Protein AF-A0A812PWU7-F1 (afdb_monomer_lite)

Sequence (356 aa):
MALAFAAPFQPQIAESTPPARRTPPAPRASSDGRGLPLAASSMVVAAAAVARRKRTSRRQALKEKDQPMLSGIKGPVNLVKDGEVEGLPWWWEAFWALPFTERGKKGEPLCLGDTMHVFRTNIEQIFGGEPSYDGAPLATGDLASAGLTDGTMYLGLQKYQENFGDVYKLCFGPKSFMVVSDPQILKHMLRENVFNYDKGVLGEVLEDVMGKGLIPADFETWRVRRRAIVPGFHKKWLDFQVSEFGRASQLLVKSLHEAAAAGKTIDMEERFGSVALDIIGKSVFNYEFGSVEGESPVVKAAIQSLREVEHRAQTPFQYWKLPLMDVLIERQREFTDNMQLLNGALNKCIEQACCC

pLDDT: mean 70.62, std 21.56, range [23.23, 95.06]

Secondary structure (DSSP, 8-state):
------PPP-PPPP----PPPP-PPPPP------------SHHHHHHHHHHHHHHHHHHHHHHHHTS-TTTT---------SS---SS-TTHHHHHTSGGGPPPPTTSPPPHHHHHHHHHHHHHHHHS-PPPTT-PPEEE--TTTTTSSSS-HHHHHHHHHHHH-SEEEEEETTEEEEEE--HHHHHIIIIISGGG---HHHHHHHHHHHSS-TTT--HHHHHHHHHHHGGGG-HHHHHHHHHHHHHHHHHHHHHHHHHHHTT----HHHHHHHHHHHHHHHHHH-----TTTS--HHHHHHHHHHHHHHHHHH-SS-GGGSTTHHHH-HHHHHHHHHHHHHHHHHHHHHHHHH--

Foldseek 3Di:
DDDDDDDDDDDDDDDDDDDDDDDDDDDDDDDDDDDDDDDDDPVVVVVVVVVVVVVVVVVVVVVVVPPPLDPDQDDDFLPDDDDFQPFDDPCLVVVCPDPQLDFDDPPDPGHPNNLVVLLVVLCCVAGRSDADPVNATEGEDDCVSQCCQVVPNVSSLVVCCVVRNQWHWYGDRSDIDIHGRDPVVVCCCVPVPVVVDDPPLLLVLCCVQQPCDLVNHDPVSNVVVCVVCVVLPDPVLVVVLVVVLVVLVVLLVVVVVVCVVVVHDDDVVQLVLLSVCQSCCCSPLVDGQVCNVDPGLLSVLVVLLVVVSVNCSVDPDNVLPDPPCCVVPPSNVSNVVSSVVNVVVVVVSVVVVVVD

Structure (mmCIF, N/CA/C/O backbone):
data_AF-A0A812PWU7-F1
#
_entry.id   AF-A0A812PWU7-F1
#
loop_
_atom_site.group_PDB
_atom_site.id
_atom_site.type_symbol
_atom_site.label_atom_id
_atom_site.label_alt_id
_atom_site.label_comp_id
_atom_site.label_asym_id
_atom_site.label_entity_id
_atom_site.label_seq_id
_atom_site.pdbx_PDB_ins_code
_atom_site.Cartn_x
_atom_site.Cartn_y
_atom_site.Cartn_z
_atom_site.occupancy
_atom_site.B_iso_or_equiv
_atom_site.auth_seq_id
_atom_site.auth_comp_id
_atom_site.auth_asym_id
_atom_site.auth_atom_id
_atom_site.pdbx_PDB_model_num
ATOM 1 N N . MET A 1 1 ? -22.127 -2.328 -4.861 1.00 28.47 1 MET A N 1
ATOM 2 C CA . MET A 1 1 ? -22.945 -3.136 -5.797 1.00 28.47 1 MET A CA 1
ATOM 3 C C . MET A 1 1 ? -22.564 -4.589 -5.564 1.00 28.47 1 MET A C 1
ATOM 5 O O . MET A 1 1 ? -21.407 -4.923 -5.752 1.00 28.47 1 MET A O 1
ATOM 9 N N . ALA A 1 2 ? -23.478 -5.374 -4.996 1.00 23.23 2 ALA A N 1
ATOM 10 C CA . ALA A 1 2 ? -23.218 -6.710 -4.460 1.00 23.23 2 ALA A CA 1
ATOM 11 C C . ALA A 1 2 ? -23.275 -7.828 -5.520 1.00 23.23 2 ALA A C 1
ATOM 13 O O . ALA A 1 2 ? -23.907 -7.640 -6.560 1.00 23.23 2 ALA A O 1
ATOM 14 N N . LEU A 1 3 ? -22.758 -8.998 -5.100 1.00 23.67 3 LEU A N 1
ATOM 15 C CA . LEU A 1 3 ? -22.872 -10.377 -5.626 1.00 23.67 3 LEU A CA 1
ATOM 16 C C . LEU A 1 3 ? -21.674 -10.847 -6.469 1.00 23.67 3 LEU A C 1
ATOM 18 O O . LEU A 1 3 ? -21.250 -10.133 -7.363 1.00 23.67 3 LEU A O 1
ATOM 22 N N . ALA A 1 4 ? -21.137 -12.063 -6.345 1.00 24.23 4 ALA A N 1
ATOM 23 C CA . ALA A 1 4 ? -21.258 -13.188 -5.406 1.00 24.23 4 ALA A CA 1
ATOM 24 C C . ALA A 1 4 ? -20.332 -14.293 -5.960 1.00 24.23 4 ALA A C 1
ATOM 26 O O . ALA A 1 4 ? -20.373 -14.501 -7.162 1.00 24.23 4 ALA A O 1
ATOM 27 N N . PHE A 1 5 ? -19.570 -15.015 -5.132 1.00 24.12 5 PHE A N 1
ATOM 28 C CA . PHE A 1 5 ? -19.318 -16.464 -5.271 1.00 24.12 5 PHE A CA 1
ATOM 29 C C . PHE A 1 5 ? -18.566 -16.955 -4.025 1.00 24.12 5 PHE A C 1
ATOM 31 O O . PHE A 1 5 ? -17.363 -16.770 -3.886 1.00 24.12 5 PHE A O 1
ATOM 38 N N . ALA A 1 6 ? -19.295 -17.590 -3.110 1.00 25.92 6 ALA A N 1
ATOM 39 C CA . ALA A 1 6 ? -18.736 -18.451 -2.077 1.00 25.92 6 ALA A CA 1
ATOM 40 C C . ALA A 1 6 ? -19.589 -19.724 -2.055 1.00 25.92 6 ALA A C 1
ATOM 42 O O . ALA A 1 6 ? -20.780 -19.673 -1.747 1.00 25.92 6 ALA A O 1
ATOM 43 N N . ALA A 1 7 ? -18.995 -20.849 -2.449 1.00 25.41 7 ALA A N 1
ATOM 44 C CA . ALA A 1 7 ? -19.555 -22.173 -2.208 1.00 25.41 7 ALA A CA 1
ATOM 45 C C . ALA A 1 7 ? -19.091 -22.655 -0.817 1.00 25.41 7 ALA A C 1
ATOM 47 O O . ALA A 1 7 ? -17.951 -22.376 -0.439 1.00 25.41 7 ALA A O 1
ATOM 48 N N . PRO A 1 8 ? -19.939 -23.343 -0.033 1.00 29.20 8 PRO A N 1
ATOM 49 C CA . PRO A 1 8 ? -19.652 -23.640 1.365 1.00 29.20 8 PRO A CA 1
ATOM 50 C C . PRO A 1 8 ? -18.822 -24.921 1.530 1.00 29.20 8 PRO A C 1
ATOM 52 O O . PRO A 1 8 ? -19.129 -25.959 0.946 1.00 29.20 8 PRO A O 1
ATOM 55 N N . PHE A 1 9 ? -17.810 -24.859 2.393 1.00 26.16 9 PHE A N 1
ATOM 56 C CA . PHE A 1 9 ? -17.111 -26.020 2.944 1.00 26.16 9 PHE A CA 1
ATOM 57 C C . PHE A 1 9 ? -17.848 -26.457 4.221 1.00 26.16 9 PHE A C 1
ATOM 59 O O . PHE A 1 9 ? -17.967 -25.664 5.155 1.00 26.16 9 PHE A O 1
ATOM 66 N N . GLN A 1 10 ? -18.380 -27.683 4.266 1.00 28.64 10 GLN A N 1
ATOM 67 C CA . GLN A 1 10 ? -18.968 -28.269 5.479 1.00 28.64 10 GLN A CA 1
ATOM 68 C C . GLN A 1 10 ? -18.090 -29.412 6.012 1.00 28.64 10 GLN A C 1
ATOM 70 O O . GLN A 1 10 ? -17.691 -30.272 5.225 1.00 28.64 10 GLN A O 1
ATOM 75 N N . PRO A 1 11 ? -17.816 -29.473 7.329 1.00 29.34 11 PRO A N 1
ATOM 76 C CA . PRO A 1 11 ? -17.142 -30.609 7.944 1.00 29.34 11 PRO A CA 1
ATOM 77 C C . PRO A 1 11 ? -18.146 -31.735 8.241 1.00 29.34 11 PRO A C 1
ATOM 79 O O . PRO A 1 11 ? -19.198 -31.504 8.834 1.00 29.34 11 PRO A O 1
ATOM 82 N N . GLN A 1 12 ? -17.819 -32.965 7.836 1.00 29.08 12 GLN A N 1
ATOM 83 C CA . GLN A 1 12 ? -18.597 -34.157 8.178 1.00 29.08 12 GLN A CA 1
ATOM 84 C C . GLN A 1 12 ? -18.271 -34.627 9.601 1.00 29.08 12 GLN A C 1
ATOM 86 O O . GLN A 1 12 ? -17.131 -34.982 9.894 1.00 29.08 12 GLN A O 1
ATOM 91 N N . ILE A 1 13 ? -19.291 -34.678 10.458 1.00 29.33 13 ILE A N 1
ATOM 92 C CA . ILE A 1 13 ? -19.307 -35.473 11.690 1.00 29.33 13 ILE A CA 1
ATOM 93 C C . ILE A 1 13 ? -20.185 -36.692 11.398 1.00 29.33 13 ILE A C 1
ATOM 95 O O . ILE A 1 13 ? -21.327 -36.549 10.962 1.00 29.33 13 ILE A O 1
ATOM 99 N N . ALA A 1 14 ? -19.625 -37.887 11.571 1.00 29.39 14 ALA A N 1
ATOM 100 C CA . ALA A 1 14 ? -20.303 -39.152 11.335 1.00 29.39 14 ALA A CA 1
ATOM 101 C C . ALA A 1 14 ? -21.012 -39.630 12.610 1.00 29.39 14 ALA A C 1
ATOM 103 O O . ALA A 1 14 ? -20.350 -39.863 13.616 1.00 29.39 14 ALA A O 1
ATOM 104 N N . GLU A 1 15 ? -22.323 -39.860 12.536 1.00 27.89 15 GLU A N 1
ATOM 105 C CA . GLU A 1 15 ? -23.050 -40.736 13.461 1.00 27.89 15 GLU A CA 1
ATOM 106 C C . GLU A 1 15 ? -24.042 -41.611 12.680 1.00 27.89 15 GLU A C 1
ATOM 108 O O . GLU A 1 15 ? -24.733 -41.164 11.765 1.00 27.89 15 GLU A O 1
ATOM 113 N N . SER A 1 16 ? -24.046 -42.901 13.011 1.00 34.28 16 SER A N 1
ATOM 114 C CA . SER A 1 16 ? -24.715 -43.995 12.303 1.00 34.28 16 SER A CA 1
ATOM 115 C C . SER A 1 16 ? -25.968 -44.483 13.035 1.00 34.28 16 SER A C 1
ATOM 117 O O . SER A 1 16 ? -25.885 -44.749 14.233 1.00 34.28 16 SER A O 1
ATOM 119 N N . THR A 1 17 ? -27.088 -44.725 12.337 1.00 28.80 17 THR A N 1
ATOM 120 C CA . THR A 1 17 ? -28.170 -45.671 12.742 1.00 28.80 17 THR A CA 1
ATOM 121 C C . THR A 1 17 ? -29.149 -45.941 11.562 1.00 28.80 17 THR A C 1
ATOM 123 O O . THR A 1 17 ? -29.096 -45.210 10.575 1.00 28.80 17 THR A O 1
ATOM 126 N N . PRO A 1 18 ? -29.965 -47.026 11.550 1.00 32.12 18 PRO A N 1
ATOM 127 C CA . PRO A 1 18 ? -30.132 -47.931 10.400 1.00 32.12 18 PRO A CA 1
ATOM 128 C C . PRO A 1 18 ? -31.485 -47.761 9.661 1.00 32.12 18 PRO A C 1
ATOM 130 O O . PRO A 1 18 ? -32.365 -47.047 10.142 1.00 32.12 18 PRO A O 1
ATOM 133 N N . PRO A 1 19 ? -31.707 -48.415 8.497 1.00 32.41 19 PRO A N 1
ATOM 134 C CA . PRO A 1 19 ? -32.836 -48.083 7.627 1.00 32.41 19 PRO A CA 1
ATOM 135 C C . PRO A 1 19 ? -34.134 -48.829 7.984 1.00 32.41 19 PRO A C 1
ATOM 137 O O . PRO A 1 19 ? -34.137 -50.039 8.211 1.00 32.41 19 PRO A O 1
ATOM 140 N N . ALA A 1 20 ? -35.264 -48.116 7.929 1.00 32.84 20 ALA A N 1
ATOM 141 C CA . ALA A 1 20 ? -36.614 -48.681 8.005 1.00 32.84 20 ALA A CA 1
ATOM 142 C C . ALA A 1 20 ? -37.223 -48.925 6.604 1.00 32.84 20 ALA A C 1
ATOM 144 O O . ALA A 1 20 ? -37.020 -48.156 5.664 1.00 32.84 20 ALA A O 1
ATOM 145 N N . ARG A 1 21 ? -37.970 -50.034 6.486 1.00 30.94 21 ARG A N 1
ATOM 146 C CA . ARG A 1 21 ? -38.602 -50.594 5.272 1.00 30.94 21 ARG A CA 1
ATOM 147 C C . ARG A 1 21 ? -39.601 -49.652 4.590 1.00 30.94 21 ARG A C 1
ATOM 149 O O . ARG A 1 21 ? -40.379 -48.978 5.255 1.00 30.94 21 ARG A O 1
ATOM 156 N N . ARG A 1 22 ? -39.670 -49.731 3.255 1.00 31.30 22 ARG A N 1
ATOM 157 C CA . ARG A 1 22 ? -40.743 -49.154 2.422 1.00 31.30 22 ARG A CA 1
ATOM 158 C C . ARG A 1 22 ? -41.829 -50.196 2.123 1.00 31.30 22 ARG A C 1
ATOM 160 O O . ARG A 1 22 ? -41.502 -51.323 1.760 1.00 31.30 22 ARG A O 1
ATOM 167 N N . THR A 1 23 ? -43.094 -49.790 2.180 1.00 34.88 23 THR A N 1
ATOM 168 C CA . THR A 1 23 ? -44.238 -50.455 1.524 1.00 34.88 23 THR A CA 1
ATOM 169 C C . THR A 1 23 ? -44.834 -49.522 0.454 1.00 34.88 23 THR A C 1
ATOM 171 O O . THR A 1 23 ? -44.715 -48.301 0.592 1.00 34.88 23 THR A O 1
ATOM 174 N N . PRO A 1 24 ? -45.421 -50.048 -0.642 1.00 34.34 24 PRO A N 1
ATOM 175 C CA . PRO A 1 24 ? -45.919 -49.235 -1.756 1.00 34.34 24 PRO A CA 1
ATOM 176 C C . PRO A 1 24 ? -47.400 -48.828 -1.577 1.00 34.34 24 PRO A C 1
ATOM 178 O O . PRO A 1 24 ? -48.123 -49.502 -0.841 1.00 34.34 24 PRO A O 1
ATOM 181 N N . PRO A 1 25 ? -47.886 -47.763 -2.253 1.00 35.91 25 PRO A N 1
ATOM 182 C CA . PRO A 1 25 ? -49.271 -47.311 -2.129 1.00 35.91 25 PRO A CA 1
ATOM 183 C C . PRO A 1 25 ? -50.212 -47.940 -3.175 1.00 35.91 25 PRO A C 1
ATOM 185 O O . PRO A 1 25 ? -49.799 -48.283 -4.282 1.00 35.91 25 PRO A O 1
ATOM 188 N N . ALA A 1 26 ? -51.499 -48.027 -2.819 1.00 32.34 26 ALA A N 1
ATOM 189 C CA . ALA A 1 26 ? -52.621 -48.448 -3.669 1.00 32.34 26 ALA A CA 1
ATOM 190 C C . ALA A 1 26 ? -53.408 -47.231 -4.241 1.00 32.34 26 ALA A C 1
ATOM 192 O O . ALA A 1 26 ? -53.216 -46.112 -3.759 1.00 32.34 26 ALA A O 1
ATOM 193 N N . PRO A 1 27 ? -54.256 -47.406 -5.284 1.00 36.50 27 PRO A N 1
ATOM 194 C CA . PRO A 1 27 ? -54.619 -46.336 -6.221 1.00 36.50 27 PRO A CA 1
ATOM 195 C C . PRO A 1 27 ? -55.940 -45.588 -5.930 1.00 36.50 27 PRO A C 1
ATOM 197 O O . PRO A 1 27 ? -56.754 -45.986 -5.104 1.00 36.50 27 PRO A O 1
ATOM 200 N N . ARG A 1 28 ? -56.105 -44.470 -6.660 1.00 33.97 28 ARG A N 1
ATOM 201 C CA . ARG A 1 28 ? -57.154 -43.428 -6.592 1.00 33.97 28 ARG A CA 1
ATOM 202 C C . ARG A 1 28 ? -58.558 -43.867 -7.044 1.00 33.97 28 ARG A C 1
ATOM 204 O O . ARG A 1 28 ? -58.688 -44.693 -7.940 1.00 33.97 28 ARG A O 1
ATOM 211 N N . ALA A 1 29 ? -59.569 -43.129 -6.566 1.00 29.86 29 ALA A N 1
ATOM 212 C CA . ALA A 1 29 ? -60.884 -42.953 -7.195 1.00 29.86 29 ALA A CA 1
ATOM 213 C C . ALA A 1 29 ? -61.298 -41.460 -7.218 1.00 29.86 29 ALA A C 1
ATOM 215 O O . ALA A 1 29 ? -60.769 -40.647 -6.461 1.00 29.86 29 ALA A O 1
ATOM 216 N N . SER A 1 30 ? -62.193 -41.119 -8.148 1.00 28.34 30 SER A N 1
ATOM 217 C CA . SER A 1 30 ? -62.484 -39.799 -8.735 1.00 28.34 30 SER A CA 1
ATOM 218 C C . SER A 1 30 ? -63.871 -39.216 -8.399 1.00 28.34 30 SER A C 1
ATOM 220 O O . SER A 1 30 ? -64.739 -39.945 -7.929 1.00 28.34 30 SER A O 1
ATOM 222 N N . SER A 1 31 ? -64.094 -37.973 -8.880 1.00 33.03 31 SER A N 1
ATOM 223 C CA . SER A 1 31 ? -65.377 -37.296 -9.224 1.00 33.03 31 SER A CA 1
ATOM 224 C C . SER A 1 31 ? -66.090 -36.570 -8.061 1.00 33.03 31 SER A C 1
ATOM 226 O O . SER A 1 31 ? -66.058 -37.061 -6.944 1.00 33.03 31 SER A O 1
ATOM 228 N N . ASP A 1 32 ? -66.751 -35.412 -8.184 1.00 32.25 32 ASP A N 1
ATOM 229 C CA . ASP A 1 32 ? -66.976 -34.414 -9.245 1.00 32.25 32 ASP A CA 1
ATOM 230 C C . ASP A 1 32 ? -67.654 -33.172 -8.592 1.00 32.25 32 ASP A C 1
ATOM 232 O O . ASP A 1 32 ? -68.229 -33.309 -7.513 1.00 32.25 32 ASP A O 1
ATOM 236 N N . GLY A 1 33 ? -67.706 -32.009 -9.270 1.00 29.25 33 GLY A N 1
ATOM 237 C CA . GLY A 1 33 ? -68.875 -31.102 -9.142 1.00 29.25 33 GLY A CA 1
ATOM 238 C C . GLY A 1 33 ? -68.752 -29.647 -8.623 1.00 29.25 33 GLY A C 1
ATOM 239 O O . GLY A 1 33 ? -69.203 -29.352 -7.527 1.00 29.25 33 GLY A O 1
ATOM 240 N N . ARG A 1 34 ? -68.342 -28.736 -9.529 1.00 30.36 34 ARG A N 1
ATOM 241 C CA . ARG A 1 34 ? -68.957 -27.426 -9.931 1.00 30.36 34 ARG A CA 1
ATOM 242 C C . ARG A 1 34 ? -69.059 -26.179 -9.003 1.00 30.36 34 ARG A C 1
ATOM 244 O O . ARG A 1 34 ? -69.758 -26.178 -8.000 1.00 30.36 34 ARG A O 1
ATOM 251 N N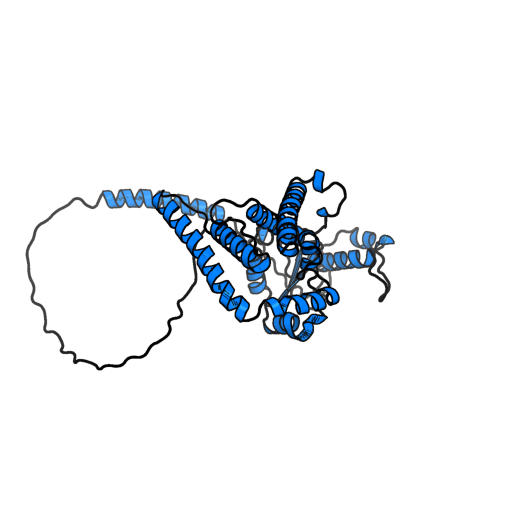 . GLY A 1 35 ? -68.569 -25.042 -9.548 1.00 28.50 35 GLY A N 1
ATOM 252 C CA . GLY A 1 35 ? -69.016 -23.646 -9.301 1.00 28.50 35 GLY A CA 1
ATOM 253 C C . GLY A 1 35 ? -68.065 -22.557 -9.879 1.00 28.50 35 GLY A C 1
ATOM 254 O O . GLY A 1 35 ? -66.924 -22.477 -9.451 1.00 28.50 35 GLY A O 1
ATOM 255 N N . LEU A 1 36 ? -68.511 -21.740 -10.851 1.00 31.27 36 LEU A N 1
ATOM 256 C CA . LEU A 1 36 ? -67.816 -20.707 -11.695 1.00 31.27 36 LEU A CA 1
ATOM 257 C C . LEU A 1 36 ? -68.405 -19.278 -11.409 1.00 31.27 36 LEU A C 1
ATOM 259 O O . LEU A 1 36 ? -69.405 -19.276 -10.690 1.00 31.27 36 LEU A O 1
ATOM 263 N N . PRO A 1 37 ? -68.005 -18.093 -11.992 1.00 43.62 37 PRO A N 1
ATOM 264 C CA . PRO A 1 37 ? -66.874 -17.687 -12.877 1.00 43.62 37 PRO A CA 1
ATOM 265 C C . PRO A 1 37 ? -66.260 -16.233 -12.706 1.00 43.62 37 PRO A C 1
ATOM 267 O O . PRO A 1 37 ? -66.743 -15.404 -11.947 1.00 43.62 37 PRO A O 1
ATOM 270 N N . LEU A 1 38 ? -65.227 -15.929 -13.532 1.00 33.09 38 LEU A N 1
ATOM 271 C CA . LEU A 1 38 ? -64.880 -14.664 -14.259 1.00 33.09 38 LEU A CA 1
ATOM 272 C C . LEU A 1 38 ? -64.629 -13.313 -13.524 1.00 33.09 38 LEU A C 1
ATOM 274 O O . LEU A 1 38 ? -65.561 -12.540 -13.356 1.00 33.09 38 LEU A O 1
ATOM 278 N N . ALA A 1 39 ? -63.349 -12.943 -13.294 1.00 31.16 39 ALA A N 1
ATOM 279 C CA . ALA A 1 39 ? -62.795 -11.565 -13.432 1.00 31.16 39 ALA A CA 1
ATOM 280 C C . ALA A 1 39 ? -61.280 -11.471 -13.082 1.00 31.16 39 ALA A C 1
ATOM 282 O O . ALA A 1 39 ? -60.888 -10.728 -12.189 1.00 31.16 39 ALA A O 1
ATOM 283 N N . ALA A 1 40 ? -60.392 -12.213 -13.760 1.00 32.22 40 ALA A N 1
ATOM 284 C CA . ALA A 1 40 ? -58.944 -12.175 -13.453 1.00 32.22 40 ALA A CA 1
ATOM 285 C C . ALA A 1 40 ? -58.020 -11.949 -14.666 1.00 32.22 40 ALA A C 1
ATOM 287 O O . ALA A 1 40 ? -56.800 -12.031 -14.541 1.00 32.22 40 ALA A O 1
ATOM 288 N N . SER A 1 41 ? -58.566 -11.616 -15.839 1.00 33.53 41 SER A N 1
ATOM 289 C CA . SER A 1 41 ? -57.760 -11.491 -17.065 1.00 33.53 41 SER A CA 1
ATOM 290 C C . SER A 1 41 ? -57.335 -10.058 -17.414 1.00 33.53 41 SER A C 1
ATOM 292 O O . SER A 1 41 ? -56.458 -9.893 -18.253 1.00 33.53 41 SER A O 1
ATOM 294 N N . SER A 1 42 ? -57.866 -9.016 -16.757 1.00 35.94 42 SER A N 1
ATOM 295 C CA . SER A 1 42 ? -57.577 -7.619 -17.148 1.00 35.94 42 SER A CA 1
ATOM 296 C C . SER A 1 42 ? -56.470 -6.926 -16.332 1.00 35.94 42 SER A C 1
ATOM 298 O O . SER A 1 42 ? -55.801 -6.035 -16.854 1.00 35.94 42 SER A O 1
ATOM 300 N N . MET A 1 43 ? -56.192 -7.350 -15.090 1.00 33.62 43 MET A N 1
ATOM 301 C CA . MET A 1 43 ? -55.099 -6.765 -14.282 1.00 33.62 43 MET A CA 1
ATOM 302 C C . MET A 1 43 ? -53.720 -7.345 -14.628 1.00 33.62 43 MET A C 1
ATOM 304 O O . MET A 1 43 ? -52.714 -6.638 -14.555 1.00 33.62 43 MET A O 1
ATOM 308 N N . VAL A 1 44 ? -53.663 -8.600 -15.089 1.00 37.56 44 VAL A N 1
ATOM 309 C CA . VAL A 1 44 ? -52.404 -9.250 -15.492 1.00 37.56 44 VAL A CA 1
ATOM 310 C C . VAL A 1 44 ? -51.847 -8.627 -16.779 1.00 37.56 44 VAL A C 1
ATOM 312 O O . VAL A 1 44 ? -50.636 -8.453 -16.904 1.00 37.56 44 VAL A O 1
ATOM 315 N N . VAL A 1 45 ? -52.713 -8.196 -17.703 1.00 38.53 45 VAL A N 1
ATOM 316 C CA . VAL A 1 45 ? -52.290 -7.569 -18.968 1.00 38.53 45 VAL A CA 1
ATOM 317 C C . VAL A 1 45 ? -51.756 -6.147 -18.741 1.00 38.53 45 VAL A C 1
ATOM 319 O O . VAL A 1 45 ? -50.722 -5.787 -19.307 1.00 38.53 45 VAL A O 1
ATOM 322 N N . ALA A 1 46 ? -52.378 -5.361 -17.854 1.00 38.19 46 ALA A N 1
ATOM 323 C CA . ALA A 1 46 ? -51.925 -4.005 -17.527 1.00 38.19 46 ALA A CA 1
ATOM 324 C C . ALA A 1 46 ? -50.594 -3.998 -16.746 1.00 38.19 46 ALA A C 1
ATOM 326 O O . ALA A 1 46 ? -49.683 -3.230 -17.074 1.00 38.19 46 ALA A O 1
ATOM 327 N N . ALA A 1 47 ? -50.426 -4.907 -15.777 1.00 36.62 47 ALA A N 1
ATOM 328 C CA . ALA A 1 47 ? -49.165 -5.072 -15.052 1.00 36.62 47 ALA A CA 1
ATOM 329 C C . ALA A 1 47 ? -48.039 -5.589 -15.968 1.00 36.62 47 ALA A C 1
ATOM 331 O O . ALA A 1 47 ? -46.910 -5.096 -15.905 1.00 36.62 47 ALA A O 1
ATOM 332 N N . ALA A 1 48 ? -48.348 -6.513 -16.888 1.00 39.09 48 ALA A N 1
ATOM 333 C CA . ALA A 1 48 ? -47.387 -7.004 -17.874 1.00 39.09 48 ALA A CA 1
ATOM 334 C C . ALA A 1 48 ? -46.965 -5.922 -18.884 1.00 39.09 48 ALA A C 1
ATOM 336 O O . ALA A 1 48 ? -45.801 -5.896 -19.287 1.00 39.09 48 ALA A O 1
ATOM 337 N N . ALA A 1 49 ? -47.862 -5.004 -19.263 1.00 41.03 49 ALA A N 1
ATOM 338 C CA . ALA A 1 49 ? -47.566 -3.904 -20.183 1.00 41.03 49 ALA A CA 1
ATOM 339 C C . ALA A 1 49 ? -46.672 -2.822 -19.548 1.00 41.03 49 ALA A C 1
ATOM 341 O O . ALA A 1 49 ? -45.692 -2.396 -20.166 1.00 41.03 49 ALA A O 1
ATOM 342 N N . VAL A 1 50 ? -46.933 -2.430 -18.294 1.00 41.59 50 VAL A N 1
ATOM 343 C CA . VAL A 1 50 ? -46.087 -1.470 -17.552 1.00 41.59 50 VAL A CA 1
ATOM 344 C C . VAL A 1 50 ? -44.727 -2.085 -17.204 1.00 41.59 50 VAL A C 1
ATOM 346 O O . VAL A 1 50 ? -43.692 -1.430 -17.364 1.00 41.59 50 VAL A O 1
ATOM 349 N N . ALA A 1 51 ? -44.697 -3.368 -16.824 1.00 45.41 51 ALA A N 1
ATOM 350 C CA . ALA A 1 51 ? -43.454 -4.103 -16.617 1.00 45.41 51 ALA A CA 1
ATOM 351 C C . ALA A 1 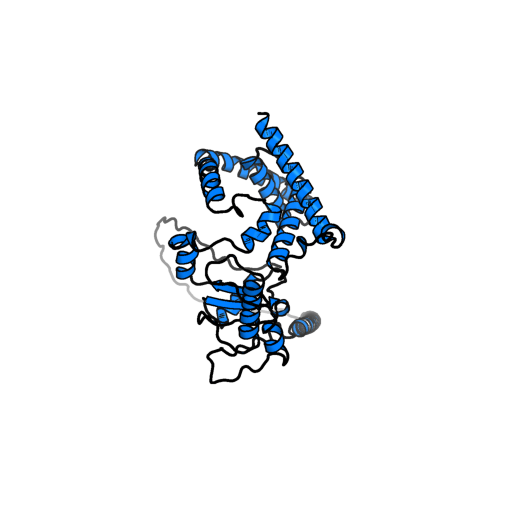51 ? -42.653 -4.238 -17.919 1.00 45.41 51 ALA A C 1
ATOM 353 O O . ALA A 1 51 ? -41.443 -4.025 -17.893 1.00 45.41 51 ALA A O 1
ATOM 354 N N . ARG A 1 52 ? -43.299 -4.509 -19.068 1.00 43.31 52 ARG A N 1
ATOM 355 C CA . ARG A 1 52 ? -42.635 -4.533 -20.386 1.00 43.31 52 ARG A CA 1
ATOM 356 C C . ARG A 1 52 ? -42.050 -3.176 -20.753 1.00 43.31 52 ARG A C 1
ATOM 358 O O . ARG A 1 52 ? -40.896 -3.153 -21.160 1.00 43.31 52 ARG A O 1
ATOM 365 N N . ARG A 1 53 ? -42.783 -2.074 -20.548 1.00 38.66 53 ARG A N 1
ATOM 366 C CA . ARG A 1 53 ? -42.338 -0.711 -20.897 1.00 38.66 53 ARG A CA 1
ATOM 367 C C . ARG A 1 53 ? -41.153 -0.243 -20.040 1.00 38.66 53 ARG A C 1
ATOM 369 O O . ARG A 1 53 ? -40.202 0.325 -20.573 1.00 38.66 53 ARG A O 1
ATOM 376 N N . LYS A 1 54 ? -41.141 -0.571 -18.738 1.00 39.62 54 LYS A N 1
ATOM 377 C CA . LYS A 1 54 ? -39.966 -0.357 -17.868 1.00 39.62 54 LYS A CA 1
ATOM 378 C C . LYS A 1 54 ? -38.804 -1.300 -18.210 1.00 39.62 54 LYS A C 1
ATOM 380 O O . LYS A 1 54 ? -37.653 -0.879 -18.134 1.00 39.62 54 LYS A O 1
ATOM 385 N N . ARG A 1 55 ? -39.064 -2.546 -18.637 1.00 41.00 55 ARG A N 1
ATOM 386 C CA . ARG A 1 55 ? -38.014 -3.484 -19.089 1.00 41.00 55 ARG A CA 1
ATOM 387 C C . ARG A 1 55 ? -37.385 -3.071 -20.413 1.00 41.00 55 ARG A C 1
ATOM 389 O O . ARG A 1 55 ? -36.187 -3.263 -20.556 1.00 41.00 55 ARG A O 1
ATOM 396 N N . THR A 1 56 ? -38.145 -2.532 -21.366 1.00 41.12 56 THR A N 1
ATOM 397 C CA . THR A 1 56 ? -37.609 -2.047 -22.647 1.00 41.12 56 THR A CA 1
ATOM 398 C C . THR A 1 56 ? -36.829 -0.759 -22.468 1.00 41.12 56 THR A C 1
ATOM 400 O O . THR A 1 56 ? -35.736 -0.670 -23.003 1.00 41.12 56 THR A O 1
ATOM 403 N N . SER A 1 57 ? -37.309 0.169 -21.637 1.00 37.31 57 SER A N 1
ATOM 404 C CA . SER A 1 57 ? -36.577 1.400 -21.317 1.00 37.31 57 SER A CA 1
ATOM 405 C C . SER A 1 57 ? -35.292 1.123 -20.517 1.00 37.31 57 SER A C 1
ATOM 407 O O . SER A 1 57 ? -34.242 1.662 -20.844 1.00 37.31 57 SER A O 1
ATOM 409 N N . ARG A 1 58 ? -35.313 0.172 -19.564 1.00 39.38 58 ARG A N 1
ATOM 410 C CA . ARG A 1 58 ? -34.099 -0.317 -18.879 1.00 39.38 58 ARG A CA 1
ATOM 411 C C . ARG A 1 58 ? -33.189 -1.147 -19.793 1.00 39.38 58 ARG A C 1
ATOM 413 O O . ARG A 1 58 ? -31.982 -1.078 -19.632 1.00 39.38 58 ARG A O 1
ATOM 420 N N . ARG A 1 59 ? -33.728 -1.907 -20.757 1.00 44.72 59 ARG A N 1
ATOM 421 C CA . ARG A 1 59 ? -32.937 -2.606 -21.792 1.00 44.72 59 ARG A CA 1
ATOM 422 C C . ARG A 1 59 ? -32.334 -1.644 -22.812 1.00 44.72 59 ARG A C 1
ATOM 424 O O . ARG A 1 59 ? -31.274 -1.956 -23.321 1.00 44.72 59 ARG A O 1
ATOM 431 N N . GLN A 1 60 ? -32.976 -0.516 -23.111 1.00 41.44 60 GLN A N 1
ATOM 432 C CA . GLN A 1 60 ? -32.407 0.540 -23.951 1.00 41.44 60 GLN A CA 1
ATOM 433 C C . GLN A 1 60 ? -31.334 1.326 -23.196 1.00 41.44 60 GLN A C 1
ATOM 435 O O . GLN A 1 60 ? -30.261 1.505 -23.744 1.00 41.44 60 GLN A O 1
ATOM 440 N N . ALA A 1 61 ? -31.549 1.653 -21.919 1.00 40.78 61 ALA A N 1
ATOM 441 C CA . ALA A 1 61 ? -30.516 2.266 -21.079 1.00 40.78 61 ALA A CA 1
ATOM 442 C C . ALA A 1 61 ? -29.335 1.317 -20.775 1.00 40.78 61 ALA A C 1
ATOM 444 O O . ALA A 1 61 ? -28.205 1.766 -20.627 1.00 40.78 61 ALA A O 1
ATOM 445 N N . LEU A 1 62 ? -29.570 -0.002 -20.706 1.00 41.38 62 LEU A N 1
ATOM 446 C CA . LEU A 1 62 ? -28.499 -1.010 -20.692 1.00 41.38 62 LEU A CA 1
ATOM 447 C C . LEU A 1 62 ? -27.806 -1.101 -22.059 1.00 41.38 62 LEU A C 1
ATOM 449 O O . LEU A 1 62 ? -26.588 -1.126 -22.084 1.00 41.38 62 LEU A O 1
ATOM 453 N N . LYS A 1 63 ? -28.552 -1.031 -23.171 1.00 38.22 63 LYS A N 1
ATOM 454 C CA . LYS A 1 63 ? -27.986 -1.016 -24.531 1.00 38.22 63 LYS A CA 1
ATOM 455 C C . LYS A 1 63 ? -27.199 0.254 -24.880 1.00 38.22 63 LYS A C 1
ATOM 457 O O . LYS A 1 63 ? -26.320 0.181 -25.723 1.00 38.22 63 LYS A O 1
ATOM 462 N N . GLU A 1 64 ? -27.473 1.393 -24.246 1.00 35.25 64 GLU A N 1
ATOM 463 C CA . GLU A 1 64 ? -26.644 2.609 -24.364 1.00 35.25 64 GLU A CA 1
ATOM 464 C C . GLU A 1 64 ? -25.405 2.568 -23.455 1.00 35.25 64 GLU A C 1
ATOM 466 O O . GLU A 1 64 ? -24.397 3.187 -23.776 1.00 35.25 64 GLU A O 1
ATOM 471 N N . LYS A 1 65 ? -25.423 1.768 -22.376 1.00 39.06 65 LYS A N 1
ATOM 472 C CA . LYS A 1 65 ? -24.203 1.342 -21.662 1.00 39.06 65 LYS A CA 1
ATOM 473 C C . LYS A 1 65 ? -23.452 0.201 -22.367 1.00 39.06 65 LYS A C 1
ATOM 475 O O . LYS A 1 65 ? -22.310 -0.063 -22.009 1.00 39.06 65 LYS A O 1
ATOM 480 N N . ASP A 1 66 ? -24.067 -0.416 -23.376 1.00 38.12 66 ASP A N 1
ATOM 481 C CA . ASP A 1 66 ? -23.457 -1.366 -24.313 1.00 38.12 66 ASP A CA 1
ATOM 482 C C . ASP A 1 66 ? -22.861 -0.644 -25.544 1.00 38.12 66 ASP A C 1
ATOM 484 O O . ASP A 1 66 ? -22.796 -1.205 -26.641 1.00 38.12 66 ASP A O 1
ATOM 488 N N . GLN A 1 67 ? -22.399 0.602 -25.384 1.00 36.69 67 GLN A N 1
ATOM 489 C CA . GLN A 1 67 ? -21.346 1.125 -26.254 1.00 36.69 67 GLN A CA 1
ATOM 490 C C . GLN A 1 67 ? -20.057 0.399 -25.836 1.00 36.69 67 GLN A C 1
ATOM 492 O O . GLN A 1 67 ? -19.720 0.396 -24.652 1.00 36.69 67 GLN A O 1
ATOM 497 N N . PRO A 1 68 ? -19.416 -0.347 -26.745 1.00 40.41 68 PRO A N 1
ATOM 498 C CA . PRO A 1 68 ? -18.673 -1.545 -26.381 1.00 40.41 68 PRO A CA 1
ATOM 499 C C . PRO A 1 68 ? -17.528 -1.236 -25.419 1.00 40.41 68 PRO A C 1
ATOM 501 O O . PRO A 1 68 ? -16.529 -0.637 -25.805 1.00 40.41 68 PRO A O 1
ATOM 504 N N . MET A 1 69 ? -17.648 -1.739 -24.187 1.00 41.03 69 MET A N 1
ATOM 505 C CA . MET A 1 69 ? -16.658 -1.638 -23.106 1.00 41.03 69 MET A CA 1
ATOM 506 C C . MET A 1 69 ? -15.284 -2.267 -23.435 1.00 41.03 69 MET A C 1
ATOM 508 O O . MET A 1 69 ? -14.479 -2.413 -22.526 1.00 41.03 69 MET A O 1
ATOM 512 N N . LEU A 1 70 ? -15.040 -2.682 -24.693 1.00 44.47 70 LEU A N 1
ATOM 513 C CA . LEU A 1 70 ? -13.843 -3.357 -25.218 1.00 44.47 70 LEU A CA 1
ATOM 514 C C . LEU A 1 70 ? -13.696 -3.295 -26.772 1.00 44.47 70 LEU A C 1
ATOM 516 O O . LEU A 1 70 ? -13.076 -4.188 -27.350 1.00 44.47 70 LEU A O 1
ATOM 520 N N . SER A 1 71 ? -14.238 -2.317 -27.517 1.00 33.66 71 SER A N 1
ATOM 521 C CA . SER A 1 71 ? -14.063 -2.305 -28.996 1.00 33.66 71 SER A CA 1
ATOM 522 C C . SER A 1 71 ? -12.688 -1.797 -29.445 1.00 33.66 71 SER A C 1
ATOM 524 O O . SER A 1 71 ? -12.580 -0.758 -30.097 1.00 33.66 71 SER A O 1
ATOM 526 N N . GLY A 1 72 ? -11.625 -2.505 -29.082 1.00 38.91 72 GLY A N 1
ATOM 527 C CA . GLY A 1 72 ? -10.279 -2.054 -29.419 1.00 38.91 72 GLY A CA 1
ATOM 528 C C . GLY A 1 72 ? -9.121 -2.869 -28.868 1.00 38.91 72 GLY A C 1
ATOM 529 O O . GLY A 1 72 ? -7.996 -2.398 -28.999 1.00 38.91 72 GLY A O 1
ATOM 530 N N . ILE A 1 73 ? -9.335 -4.064 -28.298 1.00 41.84 73 ILE A N 1
ATOM 531 C CA . ILE A 1 73 ? -8.210 -4.977 -28.046 1.00 41.84 73 ILE A CA 1
ATOM 532 C C . ILE A 1 73 ? -7.697 -5.455 -29.413 1.00 41.84 73 ILE A C 1
ATOM 534 O O . ILE A 1 73 ? -8.113 -6.487 -29.937 1.00 41.84 73 ILE A O 1
ATOM 538 N N . LYS A 1 74 ? -6.834 -4.654 -30.039 1.00 40.97 74 LYS A N 1
ATOM 539 C CA . LYS A 1 74 ? -6.010 -5.078 -31.162 1.00 40.97 74 LYS A CA 1
ATOM 540 C C . LYS A 1 74 ? -4.828 -5.823 -30.568 1.00 40.97 74 LYS A C 1
ATOM 542 O O . LYS A 1 74 ? -3.900 -5.199 -30.074 1.00 40.97 74 LYS A O 1
ATOM 547 N N . GLY A 1 75 ? -4.852 -7.144 -30.644 1.00 38.78 75 GLY A N 1
ATOM 548 C CA . GLY A 1 75 ? -3.620 -7.913 -30.587 1.00 38.78 75 GLY A CA 1
ATOM 549 C C . GLY A 1 75 ? -3.180 -8.273 -32.002 1.00 38.78 75 GLY A C 1
ATOM 550 O O . GLY A 1 75 ? -3.684 -9.259 -32.536 1.00 38.78 75 GLY A O 1
ATOM 551 N N . PRO A 1 76 ? -2.243 -7.552 -32.636 1.00 41.06 76 PRO A N 1
ATOM 552 C CA . PRO A 1 76 ? -1.184 -8.228 -33.347 1.00 41.06 76 PRO A CA 1
ATOM 553 C C . PRO A 1 76 ? -0.188 -8.747 -32.307 1.00 41.06 76 PRO A C 1
ATOM 555 O O . PRO A 1 76 ? 0.398 -8.003 -31.525 1.00 41.06 76 PRO A O 1
ATOM 558 N N . VAL A 1 77 ? -0.033 -10.066 -32.306 1.00 46.56 77 VAL A N 1
ATOM 559 C CA . VAL A 1 77 ? 1.139 -10.749 -31.778 1.00 46.56 77 VAL A CA 1
ATOM 560 C C . VAL A 1 77 ? 2.341 -10.169 -32.526 1.00 46.56 77 VAL A C 1
ATOM 562 O O . VAL A 1 77 ? 2.452 -10.396 -33.729 1.00 46.56 77 VAL A O 1
ATOM 565 N N . ASN A 1 78 ? 3.247 -9.452 -31.856 1.00 40.81 78 ASN A N 1
ATOM 566 C CA . ASN A 1 78 ? 4.583 -9.220 -32.413 1.00 40.81 78 ASN A CA 1
ATOM 567 C C . ASN A 1 78 ? 5.364 -10.546 -32.357 1.00 40.81 78 ASN A C 1
ATOM 569 O O . ASN A 1 78 ? 6.279 -10.731 -31.563 1.00 40.81 78 ASN A O 1
ATOM 573 N N . LEU A 1 79 ? 4.959 -11.495 -33.197 1.00 41.72 79 LEU A N 1
ATOM 574 C CA . LEU A 1 79 ? 5.852 -12.435 -33.847 1.00 41.72 79 LEU A CA 1
ATOM 575 C C . LEU A 1 79 ? 6.056 -11.807 -35.219 1.00 41.72 79 LEU A C 1
ATOM 577 O O . LEU A 1 79 ? 5.212 -11.949 -36.103 1.00 41.72 79 LEU A O 1
ATOM 581 N N . VAL A 1 80 ? 7.113 -11.007 -35.337 1.00 37.94 80 VAL A N 1
ATOM 582 C CA . VAL A 1 80 ? 7.460 -10.290 -36.564 1.00 37.94 80 VAL A CA 1
ATOM 583 C C . VAL A 1 80 ? 7.417 -11.256 -37.754 1.00 37.94 80 VAL A C 1
ATOM 585 O O . VAL A 1 80 ? 8.137 -12.254 -37.781 1.00 37.94 80 VAL A O 1
ATOM 588 N N . LYS A 1 81 ? 6.571 -10.943 -38.742 1.00 35.03 81 LYS A N 1
ATOM 589 C CA . LYS A 1 81 ? 6.875 -11.207 -40.148 1.00 35.03 81 LYS A CA 1
ATOM 590 C C . LYS A 1 81 ? 7.535 -9.940 -40.679 1.00 35.03 81 LYS A C 1
ATOM 592 O O . LYS A 1 81 ? 6.882 -8.909 -40.746 1.00 35.03 81 LYS A O 1
ATOM 597 N N . ASP A 1 82 ? 8.825 -10.059 -40.957 1.00 35.00 82 ASP A N 1
ATOM 598 C CA . ASP A 1 82 ? 9.677 -9.223 -41.803 1.00 35.00 82 ASP A CA 1
ATOM 599 C C . ASP A 1 82 ? 9.411 -7.698 -41.829 1.00 35.00 82 ASP A C 1
ATOM 601 O O . ASP A 1 82 ? 8.648 -7.196 -42.644 1.00 35.00 82 ASP A O 1
ATOM 605 N N . GLY A 1 83 ? 10.185 -6.949 -41.033 1.00 44.41 83 GLY A N 1
ATOM 606 C CA . GLY A 1 83 ? 11.125 -5.991 -41.632 1.00 44.41 83 GLY A CA 1
ATOM 607 C C . GLY A 1 83 ? 10.770 -4.509 -41.804 1.00 44.41 83 GLY A C 1
ATOM 608 O O . GLY A 1 83 ? 11.625 -3.818 -42.350 1.00 44.41 83 GLY A O 1
ATOM 609 N N . GLU A 1 84 ? 9.635 -3.972 -41.344 1.00 40.06 84 GLU A N 1
ATOM 610 C CA . GLU A 1 84 ? 9.388 -2.514 -41.412 1.00 40.06 84 GLU A CA 1
ATOM 611 C C . GLU A 1 84 ? 8.755 -1.948 -40.123 1.00 40.06 84 GLU A C 1
ATOM 613 O O . GLU A 1 84 ? 7.657 -2.322 -39.717 1.00 40.06 84 GLU A O 1
ATOM 618 N N . VAL A 1 85 ? 9.479 -1.029 -39.473 1.00 48.03 85 VAL A N 1
ATOM 619 C CA . VAL A 1 85 ? 9.083 -0.287 -38.260 1.00 48.03 85 VAL A CA 1
ATOM 620 C C . VAL A 1 85 ? 8.142 0.858 -38.673 1.00 48.03 85 VAL A C 1
ATOM 622 O O . VAL A 1 85 ? 8.561 2.007 -38.811 1.00 48.03 85 VAL A O 1
ATOM 625 N N . GLU A 1 86 ? 6.868 0.567 -38.940 1.00 54.44 86 GLU A N 1
ATOM 626 C CA . GLU A 1 86 ? 5.866 1.590 -39.286 1.00 54.44 86 GLU A CA 1
ATOM 627 C C . GLU A 1 86 ? 5.168 2.143 -38.029 1.00 54.44 86 GLU A C 1
ATOM 629 O O . GLU A 1 86 ? 4.325 1.478 -37.430 1.00 54.44 86 GLU A O 1
ATOM 634 N N . GLY A 1 87 ? 5.471 3.391 -37.643 1.00 61.31 87 GLY A N 1
ATOM 635 C CA . GLY A 1 87 ? 4.683 4.101 -36.619 1.00 61.31 87 GLY A CA 1
ATOM 636 C C . GLY A 1 87 ? 5.352 5.274 -35.896 1.00 61.31 87 GLY A C 1
ATOM 637 O O . GLY A 1 87 ? 4.665 6.024 -35.200 1.00 61.31 87 GLY A O 1
ATOM 638 N N . LEU A 1 88 ? 6.665 5.474 -36.052 1.00 71.44 88 LEU A N 1
ATOM 639 C CA . LEU A 1 88 ? 7.409 6.517 -35.332 1.00 71.44 88 LEU A CA 1
ATOM 640 C C . LEU A 1 88 ? 7.524 7.831 -36.136 1.00 71.44 88 LEU A C 1
ATOM 642 O O . LEU A 1 88 ? 7.609 7.800 -37.365 1.00 71.44 88 LEU A O 1
ATOM 646 N N . PRO A 1 89 ? 7.538 9.008 -35.476 1.00 78.56 89 PRO A N 1
ATOM 647 C CA . PRO A 1 89 ? 7.670 10.292 -36.163 1.00 78.56 89 PRO A CA 1
ATOM 648 C C . PRO A 1 89 ? 9.001 10.444 -36.914 1.00 78.56 89 PRO A C 1
ATOM 650 O O . PRO A 1 89 ? 10.042 9.990 -36.453 1.00 78.56 89 PRO A O 1
ATOM 653 N N . TRP A 1 90 ? 9.004 11.199 -38.016 1.00 79.56 90 TRP A N 1
ATOM 654 C CA . TRP A 1 90 ? 10.198 11.430 -38.850 1.00 79.56 90 TRP A CA 1
ATOM 655 C C . TRP A 1 90 ? 11.396 12.052 -38.104 1.00 79.56 90 TRP A C 1
ATOM 657 O O . TRP A 1 90 ? 12.540 11.887 -38.516 1.00 79.56 90 TRP A O 1
ATOM 667 N N . TRP A 1 91 ? 11.144 12.779 -37.012 1.00 81.44 91 TRP A N 1
ATOM 668 C CA . TRP A 1 91 ? 12.170 13.421 -36.185 1.00 81.44 91 TRP A CA 1
ATOM 669 C C . TRP A 1 91 ? 12.720 12.509 -35.077 1.00 81.44 91 TRP A C 1
ATOM 671 O O . TRP A 1 91 ? 13.623 12.923 -34.352 1.00 81.44 91 TRP A O 1
ATOM 681 N N . TRP A 1 92 ? 12.191 11.289 -34.926 1.00 83.56 92 TRP A N 1
ATOM 682 C CA . TRP A 1 92 ? 12.504 10.381 -33.819 1.00 83.56 92 TRP A CA 1
ATOM 683 C C . TRP A 1 92 ? 14.001 10.073 -33.719 1.00 83.56 92 TRP A C 1
ATOM 685 O O . TRP A 1 92 ? 14.619 10.344 -32.692 1.00 83.56 92 TRP A O 1
ATOM 695 N N . GLU A 1 93 ? 14.617 9.610 -34.808 1.00 83.56 93 GLU A N 1
ATOM 696 C CA . GLU A 1 93 ? 16.054 9.299 -34.827 1.00 83.56 93 GLU A CA 1
ATOM 697 C C . GLU A 1 93 ? 16.931 10.542 -34.630 1.00 83.56 93 GLU A C 1
ATOM 699 O O . GLU A 1 93 ? 17.963 10.479 -33.967 1.00 83.56 93 GLU A O 1
ATOM 704 N N . ALA A 1 94 ? 16.501 11.698 -35.144 1.00 83.06 94 ALA A N 1
ATOM 705 C CA . ALA A 1 94 ? 17.229 12.953 -34.972 1.00 83.06 94 ALA A CA 1
ATOM 706 C C . ALA A 1 94 ? 17.219 13.436 -33.511 1.00 83.06 94 ALA A C 1
ATOM 708 O O . ALA A 1 94 ? 18.219 13.968 -33.035 1.00 83.06 94 ALA A O 1
ATOM 709 N N . PHE A 1 95 ? 16.116 13.228 -32.785 1.00 85.50 95 PHE A N 1
ATOM 710 C CA . PHE A 1 95 ? 16.019 13.546 -31.359 1.00 85.50 95 PHE A CA 1
ATOM 711 C C . PHE A 1 95 ? 16.963 12.678 -30.514 1.00 85.50 95 PHE A C 1
ATOM 713 O O . PHE A 1 95 ? 17.645 13.193 -29.632 1.00 85.50 95 PHE A O 1
ATOM 720 N N . TRP A 1 96 ? 17.046 11.378 -30.811 1.00 81.62 96 TRP A N 1
ATOM 721 C CA . TRP A 1 96 ? 17.899 10.435 -30.076 1.00 81.62 96 TRP A CA 1
ATOM 722 C C . TRP A 1 96 ? 19.387 10.490 -30.452 1.00 81.62 96 TRP A C 1
ATOM 724 O O . TRP A 1 96 ? 20.200 9.820 -29.816 1.00 81.62 96 TRP A O 1
ATOM 734 N N . ALA A 1 97 ? 19.750 11.289 -31.458 1.00 82.56 97 ALA A N 1
ATOM 735 C CA . ALA A 1 97 ? 21.134 11.598 -31.813 1.00 82.56 97 ALA A CA 1
ATOM 736 C C . ALA A 1 97 ? 21.708 12.797 -31.028 1.00 82.56 97 ALA A C 1
ATOM 738 O O . ALA A 1 97 ? 22.853 13.190 -31.252 1.00 82.56 97 ALA A O 1
ATOM 739 N N . LEU A 1 98 ? 20.922 13.417 -30.139 1.00 87.44 98 LEU A N 1
ATOM 740 C CA . LEU A 1 98 ? 21.352 14.577 -29.362 1.00 87.44 98 LEU A CA 1
ATOM 741 C C . LEU A 1 98 ? 22.306 14.167 -28.219 1.00 87.44 98 LEU A C 1
ATOM 743 O O . LEU A 1 98 ? 22.147 13.110 -27.615 1.00 87.44 98 LEU A O 1
ATOM 747 N N . PRO A 1 99 ? 23.274 15.021 -27.843 1.00 81.62 99 PRO A N 1
ATOM 748 C CA . PRO A 1 99 ? 24.317 14.658 -26.877 1.00 81.62 99 PRO A CA 1
ATOM 749 C C . PRO A 1 99 ? 23.789 14.380 -25.459 1.00 81.62 99 PRO A C 1
ATOM 751 O O . PRO A 1 99 ? 24.429 13.680 -24.685 1.00 81.62 99 PRO A O 1
ATOM 754 N N . PHE A 1 100 ? 22.611 14.897 -25.093 1.00 82.56 100 PHE A N 1
ATOM 755 C CA . PHE A 1 100 ? 22.017 14.628 -23.777 1.00 82.56 100 PHE A CA 1
ATOM 756 C C . PHE A 1 100 ? 21.327 13.257 -23.684 1.00 82.56 100 PHE A C 1
ATOM 758 O O . PHE A 1 100 ? 20.986 12.835 -22.579 1.00 82.56 100 PHE A O 1
ATOM 765 N N . THR A 1 101 ? 21.105 12.568 -24.811 1.00 81.75 101 THR A N 1
ATOM 766 C CA . THR A 1 101 ? 20.512 11.224 -24.835 1.00 81.75 101 THR A CA 1
ATOM 767 C C . THR A 1 101 ? 21.554 10.106 -24.844 1.00 81.75 101 THR A C 1
ATOM 769 O O . THR A 1 101 ? 21.171 8.944 -24.828 1.00 81.75 101 THR A O 1
ATOM 772 N N . GLU A 1 102 ? 22.854 10.417 -24.840 1.00 82.50 102 GLU A N 1
ATOM 773 C CA . GLU A 1 102 ? 23.922 9.409 -24.865 1.00 82.50 102 GLU A CA 1
ATOM 774 C C . GLU A 1 102 ? 23.895 8.479 -23.638 1.00 82.50 102 GLU A C 1
ATOM 776 O O . GLU A 1 102 ? 23.763 8.922 -22.495 1.00 82.50 102 GLU A O 1
ATOM 781 N N . ARG A 1 103 ? 24.046 7.169 -23.879 1.00 80.06 103 ARG A N 1
ATOM 782 C CA . ARG A 1 103 ? 24.104 6.149 -22.818 1.00 80.06 103 ARG A CA 1
ATOM 783 C C . ARG A 1 103 ? 25.397 6.242 -22.018 1.00 80.06 103 ARG A C 1
ATOM 785 O O . ARG A 1 103 ? 26.473 6.466 -22.576 1.00 80.06 103 ARG A O 1
ATOM 792 N N . GLY A 1 104 ? 25.290 5.973 -20.722 1.00 81.12 104 GLY A N 1
ATOM 793 C CA . GLY A 1 104 ? 26.434 5.765 -19.849 1.00 81.12 104 GLY A CA 1
ATOM 794 C C . GLY A 1 104 ? 27.195 4.492 -20.220 1.00 81.12 104 GLY A C 1
ATOM 795 O O . GLY A 1 104 ? 26.688 3.592 -20.903 1.00 81.12 104 GLY A O 1
ATOM 796 N N . LYS A 1 105 ? 28.449 4.386 -19.771 1.00 81.88 105 LYS A N 1
ATOM 797 C CA . LYS A 1 105 ? 29.215 3.148 -19.947 1.00 81.88 105 LYS A CA 1
ATOM 798 C C . LYS A 1 105 ? 28.740 2.101 -18.946 1.00 81.88 105 LYS A C 1
ATOM 800 O O . LYS A 1 105 ? 28.433 2.393 -17.793 1.00 81.88 105 LYS A O 1
ATOM 805 N N . LYS A 1 106 ? 28.734 0.837 -19.373 1.00 78.88 106 LYS A N 1
ATOM 806 C CA . LYS A 1 106 ? 28.359 -0.289 -18.512 1.00 78.88 106 LYS A CA 1
ATOM 807 C C . LYS A 1 106 ? 29.250 -0.327 -17.261 1.00 78.88 106 LYS A C 1
ATOM 809 O O . LYS A 1 106 ? 30.459 -0.499 -17.382 1.00 78.88 106 LYS A O 1
ATOM 814 N N . GLY A 1 107 ? 28.636 -0.230 -16.082 1.00 77.94 107 GLY A N 1
ATOM 815 C CA . GLY A 1 107 ? 29.322 -0.244 -14.784 1.00 77.94 107 GLY A CA 1
ATOM 816 C C . GLY A 1 107 ? 29.463 1.129 -14.120 1.00 77.94 107 GLY A C 1
ATOM 817 O O . GLY A 1 107 ? 29.860 1.188 -12.960 1.00 77.94 107 GLY A O 1
ATOM 818 N N . GLU A 1 108 ? 29.111 2.211 -14.815 1.00 82.75 108 GLU A N 1
ATOM 819 C CA . GLU A 1 108 ? 28.986 3.547 -14.226 1.00 82.75 108 GLU A CA 1
ATOM 820 C C . GLU A 1 108 ? 27.571 3.766 -13.646 1.00 82.75 108 GLU A C 1
ATOM 822 O O . GLU A 1 108 ? 26.639 3.033 -13.998 1.00 82.75 108 GLU A O 1
ATOM 827 N N . PRO A 1 109 ? 27.387 4.736 -12.727 1.00 79.00 109 PRO A N 1
ATOM 828 C CA . PRO A 1 109 ? 26.064 5.115 -12.236 1.00 79.00 109 PRO A CA 1
ATOM 829 C C . PRO A 1 109 ? 25.141 5.531 -13.386 1.00 79.00 109 PRO A C 1
ATOM 831 O O . PRO A 1 109 ? 25.585 6.189 -14.325 1.00 79.00 109 PRO A O 1
ATOM 834 N N . LEU A 1 110 ? 23.856 5.181 -13.280 1.00 77.44 110 LEU A N 1
ATOM 835 C CA . LEU A 1 110 ? 22.852 5.468 -14.307 1.00 77.44 110 LEU A CA 1
ATOM 836 C C . LEU A 1 110 ? 22.807 6.966 -14.634 1.00 77.44 110 LEU A C 1
ATOM 838 O O . LEU A 1 110 ? 22.613 7.797 -13.742 1.00 77.44 110 LEU A O 1
ATOM 842 N N . CYS A 1 111 ? 22.955 7.303 -15.914 1.00 80.12 111 CYS A N 1
ATOM 843 C CA . CYS A 1 111 ? 22.827 8.673 -16.394 1.00 80.12 111 CYS A CA 1
ATOM 844 C C . CYS A 1 111 ? 21.398 8.966 -16.889 1.00 80.12 111 CYS A C 1
ATOM 846 O O . CYS A 1 111 ? 20.560 8.072 -17.061 1.00 80.12 111 CYS A O 1
ATOM 848 N N . LEU A 1 112 ? 21.107 10.247 -17.147 1.00 80.06 112 LEU A N 1
ATOM 849 C CA . LEU A 1 112 ? 19.834 10.652 -17.751 1.00 80.06 112 LEU A CA 1
ATOM 850 C C . LEU A 1 112 ? 19.601 9.923 -19.085 1.00 80.06 112 LEU A C 1
ATOM 852 O O . LEU A 1 112 ? 18.506 9.413 -19.314 1.00 80.06 112 LEU A O 1
ATOM 856 N N . GLY A 1 113 ? 20.637 9.813 -19.921 1.00 80.19 113 GLY A N 1
ATOM 857 C CA . GLY A 1 113 ? 20.569 9.125 -21.210 1.00 80.19 113 GLY A CA 1
ATOM 858 C C . GLY A 1 113 ? 20.189 7.647 -21.095 1.00 80.19 113 GLY A C 1
ATOM 859 O O . GLY A 1 113 ? 19.375 7.175 -21.886 1.00 80.19 113 GLY A O 1
ATOM 860 N N . ASP A 1 114 ? 20.657 6.932 -20.065 1.00 81.31 114 ASP A N 1
ATOM 861 C CA . ASP A 1 114 ? 20.265 5.535 -19.815 1.00 81.31 114 ASP A CA 1
ATOM 862 C C . ASP A 1 114 ? 18.760 5.416 -19.559 1.00 81.31 114 ASP A C 1
ATOM 864 O O . ASP A 1 114 ? 18.077 4.579 -20.153 1.00 81.31 114 ASP A O 1
ATOM 868 N N . THR A 1 115 ? 18.222 6.310 -18.727 1.00 78.31 115 THR A N 1
ATOM 869 C CA . THR A 1 115 ? 16.786 6.362 -18.420 1.00 78.31 115 THR A CA 1
ATOM 870 C C . THR A 1 115 ? 15.976 6.709 -19.668 1.00 78.31 115 THR A C 1
ATOM 872 O O . THR A 1 115 ? 14.964 6.072 -19.968 1.00 78.31 115 THR A O 1
ATOM 875 N N . MET A 1 116 ? 16.440 7.690 -20.445 1.00 77.88 116 MET A N 1
ATOM 876 C CA . MET A 1 116 ? 15.777 8.090 -21.682 1.00 77.88 116 MET A CA 1
ATOM 877 C C . MET A 1 116 ? 15.792 6.965 -22.724 1.00 77.88 116 MET A C 1
ATOM 879 O O . MET A 1 116 ? 14.789 6.738 -23.394 1.00 77.88 116 MET A O 1
ATOM 883 N N . HIS A 1 117 ? 16.858 6.174 -22.808 1.00 80.88 117 HIS A N 1
ATOM 884 C CA . HIS A 1 117 ? 16.903 5.024 -23.705 1.00 80.88 117 HIS A CA 1
ATOM 885 C C . HIS A 1 117 ? 15.979 3.869 -23.299 1.00 80.88 117 HIS A C 1
ATOM 887 O O . HIS A 1 117 ? 15.504 3.146 -24.180 1.00 80.88 117 HIS A O 1
ATOM 893 N N . VAL A 1 118 ? 15.670 3.702 -22.011 1.00 79.12 118 VAL A N 1
ATOM 894 C CA . VAL A 1 118 ? 14.598 2.788 -21.577 1.00 79.12 118 VAL A CA 1
ATOM 895 C C . VAL A 1 118 ? 13.246 3.284 -22.095 1.00 79.12 118 VAL A C 1
ATOM 897 O O . VAL A 1 118 ? 12.476 2.496 -22.644 1.00 79.12 118 VAL A O 1
ATOM 900 N N . PHE A 1 119 ? 12.985 4.594 -22.017 1.00 77.50 119 PHE A N 1
ATOM 901 C CA . PHE A 1 119 ? 11.778 5.189 -22.599 1.00 77.50 119 PHE A CA 1
ATOM 902 C C . PHE A 1 119 ? 11.714 5.018 -24.114 1.00 77.50 119 PHE A C 1
ATOM 904 O O . PHE A 1 119 ? 10.669 4.621 -24.626 1.00 77.50 119 PHE A O 1
ATOM 911 N N . ARG A 1 120 ? 12.832 5.239 -24.815 1.00 79.12 120 ARG A N 1
ATOM 912 C CA . ARG A 1 120 ? 12.956 4.975 -26.253 1.00 79.12 120 ARG A CA 1
ATOM 913 C C . ARG A 1 120 ? 12.549 3.539 -26.580 1.00 79.12 120 ARG A C 1
ATOM 915 O O . ARG A 1 120 ? 11.649 3.337 -27.383 1.00 79.12 120 ARG A O 1
ATOM 922 N N . THR A 1 121 ? 13.157 2.570 -25.895 1.00 77.50 121 THR A N 1
ATOM 923 C CA . THR A 1 121 ? 12.922 1.136 -26.127 1.00 77.50 121 THR A CA 1
ATOM 924 C C . THR A 1 121 ? 11.462 0.759 -25.869 1.00 77.50 121 THR A C 1
ATOM 926 O O . THR A 1 121 ? 10.870 0.005 -26.634 1.00 77.50 121 THR A O 1
ATOM 929 N N . ASN A 1 122 ? 10.849 1.303 -24.814 1.00 76.25 122 ASN A N 1
ATOM 930 C CA . ASN A 1 122 ? 9.431 1.075 -24.535 1.00 76.25 122 ASN A CA 1
ATOM 931 C C . ASN A 1 122 ? 8.540 1.657 -25.644 1.00 76.25 122 ASN A C 1
ATOM 933 O O . ASN A 1 122 ? 7.606 0.993 -26.080 1.00 76.25 122 ASN A O 1
ATOM 937 N N . ILE A 1 123 ? 8.833 2.866 -26.131 1.00 74.81 123 ILE A N 1
ATOM 938 C CA . ILE A 1 123 ? 8.066 3.513 -27.206 1.00 74.81 123 ILE A CA 1
ATOM 939 C C . ILE A 1 123 ? 8.220 2.747 -28.526 1.00 74.81 123 ILE A C 1
ATOM 941 O O . ILE A 1 123 ? 7.228 2.516 -29.210 1.00 74.81 123 ILE A O 1
ATOM 945 N N . GLU A 1 124 ? 9.424 2.285 -28.853 1.00 75.62 124 GLU A N 1
ATOM 946 C CA . GLU A 1 124 ? 9.691 1.454 -30.035 1.00 75.62 124 GLU A CA 1
ATOM 947 C C . GLU A 1 124 ? 8.973 0.097 -29.959 1.00 75.62 124 GLU A C 1
ATOM 949 O O . GLU A 1 124 ? 8.395 -0.347 -30.947 1.00 75.62 124 GLU A O 1
ATOM 954 N N . GLN A 1 125 ? 8.893 -0.524 -28.779 1.00 73.38 125 GLN A N 1
ATOM 955 C CA . GLN A 1 125 ? 8.123 -1.762 -28.581 1.00 73.38 125 GLN A CA 1
ATOM 956 C C . GLN A 1 125 ? 6.604 -1.552 -28.674 1.00 73.38 125 GLN A C 1
ATOM 958 O O . GLN A 1 125 ? 5.886 -2.442 -29.123 1.00 73.38 125 GLN A O 1
ATOM 963 N N . ILE A 1 126 ? 6.092 -0.392 -28.249 1.00 68.94 126 ILE A N 1
ATOM 964 C CA . ILE A 1 126 ? 4.651 -0.090 -28.287 1.00 68.94 126 ILE A CA 1
ATOM 965 C C . ILE A 1 126 ? 4.202 0.338 -29.688 1.00 68.94 126 ILE A C 1
ATOM 967 O O . ILE A 1 126 ? 3.159 -0.110 -30.160 1.00 68.94 126 ILE A O 1
ATOM 971 N N . PHE A 1 127 ? 4.954 1.242 -30.319 1.00 69.88 127 PHE A N 1
ATOM 972 C CA . PHE A 1 127 ? 4.543 1.955 -31.533 1.00 69.88 127 PHE A CA 1
ATOM 973 C C . PHE A 1 127 ? 5.373 1.599 -32.768 1.00 69.88 127 PHE A C 1
ATOM 975 O O . PHE A 1 127 ? 4.922 1.858 -33.875 1.00 69.88 127 PHE A O 1
ATOM 982 N N . GLY A 1 128 ? 6.568 1.031 -32.594 1.00 64.75 128 GLY A N 1
ATOM 983 C CA . GLY A 1 128 ? 7.466 0.644 -33.687 1.00 64.75 128 GLY A CA 1
ATOM 984 C C . GLY A 1 128 ? 7.337 -0.817 -34.126 1.00 64.75 128 GLY A C 1
ATOM 985 O O . GLY A 1 128 ? 8.006 -1.223 -35.066 1.00 64.75 128 GLY A O 1
ATOM 986 N N . GLY A 1 129 ? 6.499 -1.629 -33.473 1.00 65.00 129 GLY A N 1
ATOM 987 C CA . GLY A 1 129 ? 6.325 -3.041 -33.846 1.00 65.00 129 GLY A CA 1
ATOM 988 C C . GLY A 1 129 ? 7.495 -3.955 -33.453 1.00 65.00 129 GLY A C 1
ATOM 989 O O . GLY A 1 129 ? 7.503 -5.129 -33.820 1.00 65.00 129 GLY A O 1
ATOM 990 N N . GLU A 1 130 ? 8.457 -3.451 -32.676 1.00 65.75 130 GLU A N 1
ATOM 991 C CA . GLU A 1 130 ? 9.570 -4.252 -32.166 1.00 65.75 130 GLU A CA 1
ATOM 992 C C . GLU A 1 130 ? 9.064 -5.329 -31.183 1.00 65.75 130 GLU A C 1
ATOM 994 O O . GLU A 1 130 ? 8.193 -5.054 -30.342 1.00 65.75 130 GLU A O 1
ATOM 999 N N . PRO A 1 131 ? 9.577 -6.573 -31.248 1.00 66.00 131 PRO A N 1
ATOM 1000 C CA . PRO A 1 131 ? 9.255 -7.589 -30.259 1.00 66.00 131 PRO A CA 1
ATOM 1001 C C . PRO A 1 131 ? 9.824 -7.201 -28.888 1.00 66.00 131 PRO A C 1
ATOM 1003 O O . PRO A 1 131 ? 10.791 -6.443 -28.763 1.00 66.00 131 PRO A O 1
ATOM 1006 N N . SER A 1 132 ? 9.235 -7.747 -27.823 1.00 68.56 132 SER A N 1
ATOM 1007 C CA . SER A 1 132 ? 9.825 -7.599 -26.494 1.00 68.56 132 SER A CA 1
ATOM 1008 C C . SER A 1 132 ? 11.224 -8.209 -26.502 1.00 68.56 132 SER A C 1
ATOM 1010 O O . SER A 1 132 ? 11.395 -9.352 -26.928 1.00 68.56 132 SER A O 1
ATOM 1012 N N . TYR A 1 133 ? 12.209 -7.473 -25.985 1.00 67.25 133 TYR A N 1
ATOM 1013 C CA . TYR A 1 133 ? 13.587 -7.958 -25.839 1.00 67.25 133 TYR A CA 1
ATOM 1014 C C . TYR A 1 133 ? 13.655 -9.298 -25.081 1.00 67.25 133 TYR A C 1
ATOM 1016 O O . TYR A 1 133 ? 14.500 -10.141 -25.364 1.00 67.25 133 TYR A O 1
ATOM 1024 N N . ASP A 1 134 ? 12.710 -9.517 -24.165 1.00 70.12 134 ASP A N 1
ATOM 1025 C CA . ASP A 1 134 ? 12.634 -10.698 -23.303 1.00 70.12 134 ASP A CA 1
ATOM 1026 C C . ASP A 1 134 ? 11.809 -11.846 -23.922 1.00 70.12 134 ASP A C 1
ATOM 1028 O O . ASP A 1 134 ? 11.580 -12.867 -23.279 1.00 70.12 134 ASP A O 1
ATOM 1032 N N . GLY A 1 135 ? 11.285 -11.668 -25.142 1.00 72.06 135 GLY A N 1
ATOM 1033 C CA . GLY A 1 135 ? 10.402 -12.629 -25.817 1.00 72.06 135 GLY A CA 1
ATOM 1034 C C . GLY A 1 135 ? 8.986 -12.728 -25.232 1.00 72.06 135 GLY A C 1
ATOM 1035 O O . GLY A 1 135 ? 8.171 -13.505 -25.728 1.00 72.06 135 GLY A O 1
ATOM 1036 N N . ALA A 1 136 ? 8.672 -11.948 -24.193 1.00 76.50 136 ALA A N 1
ATOM 1037 C CA . ALA A 1 136 ? 7.348 -11.921 -23.579 1.00 76.50 136 ALA A CA 1
ATOM 1038 C C . ALA A 1 136 ? 6.296 -11.280 -24.512 1.00 76.50 136 ALA A C 1
ATOM 1040 O O . ALA A 1 136 ? 6.599 -10.271 -25.159 1.00 76.50 136 ALA A O 1
ATOM 1041 N N . PRO A 1 137 ? 5.051 -11.794 -24.544 1.00 80.12 137 PRO A N 1
ATOM 1042 C CA . PRO A 1 137 ? 3.945 -11.161 -25.256 1.00 80.12 137 PRO A CA 1
ATOM 1043 C C . PRO A 1 137 ? 3.752 -9.705 -24.820 1.00 80.12 137 PRO A C 1
ATOM 1045 O O . PRO A 1 137 ? 3.751 -9.405 -23.625 1.00 80.12 137 PRO A O 1
ATOM 1048 N N . LEU A 1 138 ? 3.583 -8.799 -25.784 1.00 74.44 138 LEU A N 1
ATOM 1049 C CA . LEU A 1 138 ? 3.352 -7.377 -25.532 1.00 74.44 138 LEU A CA 1
ATOM 1050 C C . LEU A 1 138 ? 1.851 -7.092 -25.474 1.00 74.44 138 LEU A C 1
ATOM 1052 O O . LEU A 1 138 ? 1.144 -7.252 -26.466 1.00 74.44 138 LEU A O 1
ATOM 1056 N N . ALA A 1 139 ? 1.385 -6.629 -24.319 1.00 74.62 139 ALA A N 1
ATOM 1057 C CA . ALA A 1 139 ? 0.044 -6.101 -24.142 1.00 74.62 139 ALA A CA 1
ATOM 1058 C C . ALA A 1 139 ? 0.081 -4.572 -24.275 1.00 74.62 139 ALA A C 1
ATOM 1060 O O . ALA A 1 139 ? 0.688 -3.878 -23.452 1.00 74.62 139 ALA A O 1
ATOM 1061 N N . THR A 1 140 ? -0.578 -4.048 -25.309 1.00 65.81 140 THR A N 1
ATOM 1062 C CA . THR A 1 140 ? -0.763 -2.611 -25.540 1.00 65.81 140 THR A CA 1
ATOM 1063 C C . THR A 1 140 ? -2.250 -2.263 -25.445 1.00 65.81 140 THR A C 1
ATOM 1065 O O . THR A 1 140 ? -3.112 -2.996 -25.931 1.00 65.81 140 THR A O 1
ATOM 1068 N N . GLY A 1 141 ? -2.580 -1.155 -24.782 1.00 62.44 141 GLY A N 1
ATOM 1069 C CA . GLY A 1 141 ? -3.965 -0.706 -24.648 1.00 62.44 141 GLY A CA 1
ATOM 1070 C C . GLY A 1 141 ? -4.088 0.670 -24.004 1.00 62.44 141 GLY A C 1
ATOM 1071 O O . GLY A 1 141 ? -3.183 1.132 -23.310 1.00 62.44 141 GLY A O 1
ATOM 1072 N N . ASP A 1 142 ? -5.214 1.339 -24.254 1.00 59.34 142 ASP A N 1
ATOM 1073 C CA . ASP A 1 142 ? -5.517 2.649 -23.674 1.00 59.34 142 ASP A CA 1
ATOM 1074 C C . ASP A 1 142 ? -5.922 2.499 -22.196 1.00 59.34 142 ASP A C 1
ATOM 1076 O O . ASP A 1 142 ? -6.904 1.819 -21.869 1.00 59.34 142 ASP A O 1
ATOM 1080 N N . LEU A 1 143 ? -5.155 3.141 -21.307 1.00 55.56 143 LEU A N 1
ATOM 1081 C CA . LEU A 1 143 ? -5.249 3.024 -19.848 1.00 55.56 143 LEU A CA 1
ATOM 1082 C C . LEU A 1 143 ? -6.632 3.373 -19.297 1.00 55.56 143 LEU A C 1
ATOM 1084 O O . LEU A 1 143 ? -7.082 2.747 -18.337 1.00 55.56 143 LEU A O 1
ATOM 1088 N N . ALA A 1 144 ? -7.304 4.343 -19.921 1.00 52.09 144 ALA A N 1
ATOM 1089 C CA . ALA A 1 144 ? -8.633 4.785 -19.514 1.00 52.09 144 ALA A CA 1
ATOM 1090 C C . ALA A 1 144 ? -9.728 3.780 -19.910 1.00 52.09 144 ALA A C 1
ATOM 1092 O O . ALA A 1 144 ? -10.721 3.632 -19.204 1.00 52.09 144 ALA A O 1
ATOM 1093 N N . SER A 1 145 ? -9.539 3.057 -21.018 1.00 51.69 145 SER A N 1
ATOM 1094 C CA . SER A 1 145 ? -10.517 2.093 -21.544 1.00 51.69 145 SER A CA 1
ATOM 1095 C C . SER A 1 145 ? -10.414 0.696 -20.915 1.00 51.69 145 SER A C 1
ATOM 1097 O O . SER A 1 145 ? -11.364 -0.083 -20.964 1.00 51.69 145 SER A O 1
ATOM 1099 N N . ALA A 1 146 ? -9.267 0.376 -20.308 1.00 55.09 146 ALA A N 1
ATOM 1100 C CA . ALA A 1 146 ? -8.960 -0.952 -19.779 1.00 55.09 146 ALA A CA 1
ATOM 1101 C C . ALA A 1 146 ? -9.295 -1.141 -18.284 1.00 55.09 146 ALA A C 1
ATOM 1103 O O . ALA A 1 146 ? -9.020 -2.210 -17.739 1.00 55.09 146 ALA A O 1
ATOM 1104 N N . GLY A 1 147 ? -9.850 -0.125 -17.609 1.00 57.94 147 GLY A N 1
ATOM 1105 C CA . GLY A 1 147 ? -10.088 -0.161 -16.155 1.00 57.94 147 GLY A CA 1
ATOM 1106 C C . GLY A 1 147 ? -8.794 -0.193 -15.330 1.00 57.94 147 GLY A C 1
ATOM 1107 O O . GLY A 1 147 ? -8.779 -0.626 -14.183 1.00 57.94 147 GLY A O 1
ATOM 1108 N N . LEU A 1 148 ? -7.666 0.217 -15.923 1.00 62.69 148 LEU A N 1
ATOM 1109 C CA . LEU A 1 148 ? -6.354 0.200 -15.264 1.00 62.69 148 LEU A CA 1
ATOM 1110 C C . LEU A 1 148 ? -6.152 1.414 -14.338 1.00 62.69 148 LEU A C 1
ATOM 1112 O O . LEU A 1 148 ? -5.293 1.369 -13.462 1.00 62.69 148 LEU A O 1
ATOM 1116 N N . THR A 1 149 ? -6.952 2.474 -14.496 1.00 62.19 149 THR A N 1
ATOM 1117 C CA . THR A 1 149 ? -6.820 3.755 -13.773 1.00 62.19 149 THR A CA 1
ATOM 1118 C C . THR A 1 149 ? -7.996 4.097 -12.855 1.00 62.19 149 THR A C 1
ATOM 1120 O O . THR A 1 149 ? -7.927 5.084 -12.128 1.00 62.19 149 THR A O 1
ATOM 1123 N N . ASP A 1 150 ? -9.070 3.304 -12.852 1.00 65.25 150 ASP A N 1
ATOM 1124 C CA . ASP A 1 150 ? -10.327 3.596 -12.139 1.00 65.25 150 ASP A CA 1
ATOM 1125 C C . ASP A 1 150 ? -10.496 2.797 -10.830 1.00 65.25 150 ASP A C 1
ATOM 1127 O O . ASP A 1 150 ? -11.603 2.647 -10.313 1.00 65.25 150 ASP A O 1
ATOM 1131 N N . GLY A 1 151 ? -9.395 2.262 -10.293 1.00 65.38 151 GLY A N 1
ATOM 1132 C CA . GLY A 1 151 ? -9.398 1.411 -9.098 1.00 65.38 151 GLY A CA 1
ATOM 1133 C C . GLY A 1 151 ? -9.799 -0.046 -9.362 1.00 65.38 151 GLY A C 1
ATOM 1134 O O . GLY A 1 151 ? -9.777 -0.858 -8.438 1.00 65.38 151 GLY A O 1
ATOM 1135 N N . THR A 1 152 ? -10.111 -0.423 -10.609 1.00 75.19 152 THR A N 1
ATOM 1136 C CA . THR A 1 152 ? -10.446 -1.809 -10.990 1.00 75.19 152 THR A CA 1
ATOM 1137 C C . THR A 1 152 ? -9.337 -2.523 -11.764 1.00 75.19 152 THR A C 1
ATOM 1139 O O . THR A 1 152 ? -9.582 -3.508 -12.459 1.00 75.19 152 THR A O 1
ATOM 1142 N N . MET A 1 153 ? -8.089 -2.082 -11.577 1.00 77.81 153 MET A N 1
ATOM 1143 C CA . MET A 1 153 ? -6.907 -2.544 -12.316 1.00 77.81 153 MET A CA 1
ATOM 1144 C C . MET A 1 153 ? -6.798 -4.070 -12.414 1.00 77.81 153 MET A C 1
ATOM 1146 O O . MET A 1 153 ? -6.473 -4.598 -13.473 1.00 77.81 153 MET A O 1
ATOM 1150 N N . TYR A 1 154 ? -7.122 -4.789 -11.339 1.00 81.31 154 TYR A N 1
ATOM 1151 C CA . TYR A 1 154 ? -7.087 -6.251 -11.306 1.00 81.31 154 TYR A CA 1
ATOM 1152 C C . TYR A 1 154 ? -8.038 -6.911 -12.323 1.00 81.31 154 TYR A C 1
ATOM 1154 O O . TYR A 1 154 ? -7.689 -7.947 -12.882 1.00 81.31 154 TYR A O 1
ATOM 1162 N N . LEU A 1 155 ? -9.196 -6.307 -12.626 1.00 83.12 155 LEU A N 1
ATOM 1163 C CA . LEU A 1 155 ? -10.107 -6.791 -13.674 1.00 83.12 155 LEU A CA 1
ATOM 1164 C C . LEU A 1 155 ? -9.508 -6.595 -15.068 1.00 83.12 155 LEU A C 1
ATOM 1166 O O . LEU A 1 155 ? -9.667 -7.452 -15.936 1.00 83.12 155 LEU A O 1
ATOM 1170 N N . GLY A 1 156 ? -8.813 -5.475 -15.285 1.00 80.44 156 GLY A N 1
ATOM 1171 C CA . GLY A 1 156 ? -8.061 -5.231 -16.513 1.00 80.44 156 GLY A CA 1
ATOM 1172 C C . GLY A 1 156 ? -6.956 -6.270 -16.693 1.00 80.44 156 GLY A C 1
ATOM 1173 O O . GLY A 1 156 ? -6.903 -6.946 -17.718 1.00 80.44 156 GLY A O 1
ATOM 1174 N N . LEU A 1 157 ? -6.127 -6.461 -15.663 1.00 84.38 157 LEU A N 1
ATOM 1175 C CA . LEU A 1 157 ? -5.024 -7.426 -15.670 1.00 84.38 157 LEU A CA 1
ATOM 1176 C C . LEU A 1 157 ? -5.495 -8.867 -15.898 1.00 84.38 157 LEU A C 1
ATOM 1178 O O . LEU A 1 157 ? -4.836 -9.600 -16.633 1.00 84.38 157 LEU A O 1
ATOM 1182 N N . GLN A 1 158 ? -6.643 -9.259 -15.334 1.00 85.56 158 GLN A N 1
ATOM 1183 C CA . GLN A 1 158 ? -7.242 -10.573 -15.581 1.00 85.56 158 GLN A CA 1
ATOM 1184 C C . GLN A 1 158 ? -7.599 -10.764 -17.062 1.00 85.56 158 GLN A C 1
ATOM 1186 O O . GLN A 1 158 ? -7.272 -11.790 -17.650 1.00 85.56 158 GLN A O 1
ATOM 1191 N N . LYS A 1 159 ? -8.213 -9.762 -17.700 1.00 81.62 159 LYS A N 1
ATOM 1192 C CA . LYS A 1 159 ? -8.542 -9.829 -19.135 1.00 81.62 159 LYS A CA 1
ATOM 1193 C C . LYS A 1 159 ? -7.295 -9.882 -20.016 1.00 81.62 159 LYS A C 1
ATOM 1195 O O . LYS A 1 159 ? -7.298 -10.548 -21.047 1.00 81.62 159 LYS A O 1
ATOM 1200 N N . TYR A 1 160 ? -6.230 -9.173 -19.645 1.00 82.38 160 TYR A N 1
ATOM 1201 C CA . TYR A 1 160 ? -4.952 -9.283 -20.350 1.00 82.38 160 TYR A CA 1
ATOM 1202 C C . TYR A 1 160 ? -4.331 -10.670 -20.159 1.00 82.38 160 TYR A C 1
ATOM 1204 O O . TYR A 1 160 ? -3.866 -11.251 -21.132 1.00 82.38 160 TYR A O 1
ATOM 1212 N N . GLN A 1 161 ? -4.406 -11.251 -18.961 1.00 86.44 161 GLN A N 1
ATOM 1213 C CA . GLN A 1 161 ? -3.942 -12.618 -18.722 1.00 86.44 161 GLN A CA 1
ATOM 1214 C C . GLN A 1 161 ? -4.678 -13.637 -19.607 1.00 86.44 161 GLN A C 1
ATOM 1216 O O . GLN A 1 161 ? -4.040 -14.485 -20.223 1.00 86.44 161 GLN A O 1
ATOM 1221 N N . GLU A 1 162 ? -6.003 -13.530 -19.737 1.00 84.94 162 GLU A N 1
ATOM 1222 C CA . GLU A 1 162 ? -6.795 -14.422 -20.601 1.00 84.94 162 GLU A CA 1
ATOM 1223 C C . GLU A 1 162 ? -6.363 -14.368 -22.079 1.00 84.94 162 GLU A C 1
ATOM 1225 O O . GLU A 1 162 ? -6.466 -15.369 -22.785 1.00 84.94 162 GLU A O 1
ATOM 1230 N N . ASN A 1 163 ? -5.856 -13.221 -22.545 1.00 81.31 163 ASN A N 1
ATOM 1231 C CA . ASN A 1 163 ? -5.471 -13.010 -23.943 1.00 81.31 163 ASN A CA 1
ATOM 1232 C C . ASN A 1 163 ? -3.980 -13.258 -24.227 1.00 81.31 163 ASN A C 1
ATOM 1234 O O . ASN A 1 163 ? -3.635 -13.701 -25.321 1.00 81.31 163 ASN A O 1
ATOM 1238 N N . PHE A 1 164 ? -3.099 -12.945 -23.275 1.00 80.19 164 PHE A N 1
ATOM 1239 C CA . PHE A 1 164 ? -1.641 -12.949 -23.457 1.00 80.19 164 PHE A CA 1
ATOM 1240 C C . PHE A 1 164 ? -0.929 -14.048 -22.653 1.00 80.19 164 PHE A C 1
ATOM 1242 O O . PHE A 1 164 ? 0.266 -14.263 -22.844 1.00 80.19 164 PHE A O 1
ATOM 1249 N N . GLY A 1 165 ? -1.655 -14.778 -21.804 1.00 85.94 165 GLY A N 1
ATOM 1250 C CA . GLY A 1 165 ? -1.128 -15.845 -20.960 1.00 85.94 165 GLY A CA 1
ATOM 1251 C C . GLY A 1 165 ? -0.638 -15.354 -19.597 1.00 85.94 165 GLY A C 1
ATOM 1252 O O . GLY A 1 165 ? -0.866 -14.216 -19.191 1.00 85.94 165 GLY A O 1
ATOM 1253 N N . ASP A 1 166 ? 0.046 -16.241 -18.876 1.00 88.19 166 ASP A N 1
ATOM 1254 C CA . ASP A 1 166 ? 0.427 -16.014 -17.476 1.00 88.19 166 ASP A CA 1
ATOM 1255 C C . ASP A 1 166 ? 1.645 -15.100 -17.293 1.00 88.19 166 ASP A C 1
ATOM 1257 O O . ASP A 1 166 ? 1.943 -14.694 -16.169 1.00 88.19 166 ASP A O 1
ATOM 1261 N N . VAL A 1 167 ? 2.357 -14.769 -18.372 1.00 89.38 167 VAL A N 1
ATOM 1262 C CA . VAL A 1 167 ? 3.466 -13.809 -18.363 1.00 89.38 167 VAL A CA 1
ATOM 1263 C C . VAL A 1 167 ? 3.365 -12.933 -19.594 1.00 89.38 167 VAL A C 1
ATOM 1265 O O . VAL A 1 167 ? 3.447 -13.426 -20.717 1.00 89.38 167 VAL A O 1
ATOM 1268 N N . TYR A 1 168 ? 3.222 -11.631 -19.383 1.00 85.62 168 TYR A N 1
ATOM 1269 C CA . TYR A 1 168 ? 3.176 -10.662 -20.468 1.00 85.62 168 TYR A CA 1
ATOM 1270 C C . TYR A 1 168 ? 3.738 -9.317 -20.024 1.00 85.62 168 TYR A C 1
ATOM 1272 O O . TYR A 1 168 ? 3.718 -8.951 -18.847 1.00 85.62 168 TYR A O 1
ATOM 1280 N N . LYS A 1 169 ? 4.236 -8.556 -20.994 1.00 84.00 169 LYS A N 1
ATOM 1281 C CA . LYS A 1 169 ? 4.747 -7.210 -20.782 1.00 84.00 169 LYS A CA 1
ATOM 1282 C C . LYS A 1 169 ? 3.644 -6.207 -21.102 1.00 84.00 169 LYS A C 1
ATOM 1284 O O . LYS A 1 169 ? 3.259 -6.040 -22.256 1.00 84.00 169 LYS A O 1
ATOM 1289 N N . LEU A 1 170 ? 3.130 -5.553 -20.067 1.00 80.50 170 LEU A N 1
ATOM 1290 C CA . LEU A 1 170 ? 2.155 -4.477 -20.167 1.00 80.50 170 LEU A CA 1
ATOM 1291 C C . LEU A 1 170 ? 2.885 -3.150 -20.357 1.00 80.50 170 LEU A C 1
ATOM 1293 O O . LEU A 1 170 ? 3.594 -2.685 -19.464 1.00 80.50 170 LEU A O 1
ATOM 1297 N N . CYS A 1 171 ? 2.699 -2.528 -21.513 1.00 75.12 171 CYS A N 1
ATOM 1298 C CA . CYS A 1 171 ? 3.358 -1.274 -21.841 1.00 75.12 171 CYS A CA 1
ATOM 1299 C C . CYS A 1 171 ? 2.348 -0.120 -21.859 1.00 75.12 171 CYS A C 1
ATOM 1301 O O . CYS A 1 171 ? 1.357 -0.165 -22.587 1.00 75.12 171 CYS A O 1
ATOM 1303 N N . PHE A 1 172 ? 2.618 0.934 -21.084 1.00 70.62 172 PHE A N 1
ATOM 1304 C CA . PHE A 1 172 ? 1.813 2.152 -21.053 1.00 70.62 172 PHE A CA 1
ATOM 1305 C C . PHE A 1 172 ? 2.689 3.401 -21.126 1.00 70.62 172 PHE A C 1
ATOM 1307 O O . PHE A 1 172 ? 3.396 3.759 -20.177 1.00 70.62 172 PHE A O 1
ATOM 1314 N N . GLY A 1 173 ? 2.581 4.103 -22.256 1.00 68.31 173 GLY A N 1
ATOM 1315 C CA . GLY A 1 173 ? 3.351 5.310 -22.522 1.00 68.31 173 GLY A CA 1
ATOM 1316 C C . GLY A 1 173 ? 4.846 5.056 -22.288 1.00 68.31 173 GLY A C 1
ATOM 1317 O O . GLY A 1 173 ? 5.407 4.158 -22.911 1.00 68.31 173 GLY A O 1
ATOM 1318 N N . PRO A 1 174 ? 5.505 5.803 -21.387 1.00 67.62 174 PRO A N 1
ATOM 1319 C CA . PRO A 1 174 ? 6.924 5.609 -21.109 1.00 67.62 174 PRO A CA 1
ATOM 1320 C C . PRO A 1 174 ? 7.221 4.406 -20.187 1.00 67.62 174 PRO A C 1
ATOM 1322 O O . PRO A 1 174 ? 8.349 3.916 -20.168 1.00 67.62 174 PRO A O 1
ATOM 1325 N N . LYS A 1 175 ? 6.256 3.899 -19.409 1.00 73.12 175 LYS A N 1
ATOM 1326 C CA . LYS A 1 175 ? 6.494 2.814 -18.438 1.00 73.12 175 LYS A CA 1
ATOM 1327 C C . LYS A 1 175 ? 6.098 1.454 -19.016 1.00 73.12 175 LYS A C 1
ATOM 1329 O O . LYS A 1 175 ? 5.131 1.334 -19.764 1.00 73.12 175 LYS A O 1
ATOM 1334 N N . SER A 1 176 ? 6.821 0.411 -18.622 1.00 77.88 176 SER A N 1
ATOM 1335 C CA . SER A 1 176 ? 6.455 -0.974 -18.908 1.00 77.88 176 SER A CA 1
ATOM 1336 C C . SER A 1 176 ? 6.542 -1.822 -17.642 1.00 77.88 176 SER A C 1
ATOM 1338 O O . SER A 1 176 ? 7.399 -1.600 -16.787 1.00 77.88 176 SER A O 1
ATOM 1340 N N . PHE A 1 177 ? 5.617 -2.767 -17.510 1.00 82.94 177 PHE A N 1
ATOM 1341 C CA . PHE A 1 177 ? 5.494 -3.667 -16.371 1.00 82.94 177 PHE A CA 1
ATOM 1342 C C . PHE A 1 177 ? 5.450 -5.105 -16.873 1.00 82.94 177 PHE A C 1
ATOM 1344 O O . PHE A 1 177 ? 4.687 -5.424 -17.781 1.00 82.94 177 PHE A O 1
ATOM 1351 N N . MET A 1 178 ? 6.244 -5.986 -16.269 1.00 86.50 178 MET A N 1
ATOM 1352 C CA . MET A 1 178 ? 6.068 -7.423 -16.458 1.00 86.50 178 MET A CA 1
ATOM 1353 C C . MET A 1 178 ? 4.965 -7.894 -15.512 1.00 86.50 178 MET A C 1
ATOM 1355 O O . MET A 1 178 ? 5.110 -7.781 -14.294 1.00 86.50 178 MET A O 1
ATOM 1359 N N . VAL A 1 179 ? 3.866 -8.399 -16.063 1.00 88.69 179 VAL A N 1
ATOM 1360 C CA . VAL A 1 179 ? 2.773 -8.979 -15.283 1.00 88.69 179 VAL A CA 1
ATOM 1361 C C . VAL A 1 179 ? 2.968 -10.486 -15.249 1.00 88.69 179 VAL A C 1
ATOM 1363 O O . VAL A 1 179 ? 3.106 -11.123 -16.292 1.00 88.69 179 VAL A O 1
ATOM 1366 N N . VAL A 1 180 ? 3.007 -11.038 -14.038 1.00 91.56 180 VAL A N 1
ATOM 1367 C CA . VAL A 1 180 ? 3.255 -12.458 -13.788 1.00 91.56 180 VAL A CA 1
ATOM 1368 C C . VAL A 1 180 ? 2.106 -13.019 -12.964 1.00 91.56 180 VAL A C 1
ATOM 1370 O O . VAL A 1 180 ? 1.885 -12.595 -11.829 1.00 91.56 180 VAL A O 1
ATOM 1373 N N . SER A 1 181 ? 1.419 -14.003 -13.528 1.00 92.44 181 SER A N 1
ATOM 1374 C CA . SER A 1 181 ? 0.333 -14.746 -12.889 1.00 92.44 181 SER A CA 1
ATOM 1375 C C . SER A 1 181 ? 0.678 -16.222 -12.651 1.00 92.44 181 SER A C 1
ATOM 1377 O O . SER A 1 181 ? -0.072 -16.914 -11.962 1.00 92.44 181 SER A O 1
ATOM 1379 N N . ASP A 1 182 ? 1.808 -16.716 -13.173 1.00 92.38 182 ASP A N 1
ATOM 1380 C CA . ASP A 1 182 ? 2.220 -18.113 -12.998 1.00 92.38 182 ASP A CA 1
ATOM 1381 C C . ASP A 1 182 ? 2.752 -18.388 -11.571 1.00 92.38 182 ASP A C 1
ATOM 1383 O O . ASP A 1 182 ? 3.694 -17.729 -11.113 1.00 92.38 182 ASP A O 1
ATOM 1387 N N . PRO A 1 183 ? 2.214 -19.390 -10.849 1.00 94.88 183 PRO A N 1
ATOM 1388 C CA . PRO A 1 183 ? 2.604 -19.666 -9.469 1.00 94.88 183 PRO A CA 1
ATOM 1389 C C . PRO A 1 183 ? 4.045 -20.177 -9.308 1.00 94.88 183 PRO A C 1
ATOM 1391 O O . PRO A 1 183 ? 4.631 -19.975 -8.241 1.00 94.88 183 PRO A O 1
ATOM 1394 N N . GLN A 1 184 ? 4.639 -20.834 -10.313 1.00 93.94 184 GLN A N 1
ATOM 1395 C CA . GLN A 1 184 ? 6.033 -21.293 -10.237 1.00 93.94 184 GLN A CA 1
ATOM 1396 C C . GLN A 1 184 ? 6.996 -20.114 -10.365 1.00 93.94 184 GLN A C 1
ATOM 1398 O O . GLN A 1 184 ? 7.944 -20.007 -9.585 1.00 93.94 184 GLN A O 1
ATOM 1403 N N . ILE A 1 185 ? 6.716 -19.184 -11.278 1.00 92.31 185 ILE A N 1
ATOM 1404 C CA . ILE A 1 185 ? 7.494 -17.952 -11.429 1.00 92.31 185 ILE A CA 1
ATOM 1405 C C . ILE A 1 185 ? 7.322 -17.072 -10.187 1.00 92.31 185 ILE A C 1
ATOM 1407 O O . ILE A 1 185 ? 8.313 -16.597 -9.634 1.00 92.31 185 ILE A O 1
ATOM 1411 N N . LEU A 1 186 ? 6.102 -16.932 -9.659 1.00 94.00 186 LEU A N 1
ATOM 1412 C CA . LEU A 1 186 ? 5.870 -16.203 -8.407 1.00 94.00 186 LEU A CA 1
ATOM 1413 C C . LEU A 1 186 ? 6.628 -16.824 -7.226 1.00 94.00 186 LEU A C 1
ATOM 1415 O O . LEU A 1 186 ? 7.199 -16.098 -6.414 1.00 94.00 186 LEU A O 1
ATOM 1419 N N . LYS A 1 187 ? 6.698 -18.158 -7.133 1.00 94.06 187 LYS A N 1
ATOM 1420 C CA . LYS A 1 187 ? 7.518 -18.850 -6.127 1.00 94.06 187 LYS A CA 1
ATOM 1421 C C . LYS A 1 187 ? 9.006 -18.552 -6.312 1.00 94.06 187 LYS A C 1
ATOM 1423 O O . LYS A 1 187 ? 9.697 -18.308 -5.319 1.00 94.06 187 LYS A O 1
ATOM 1428 N N . HIS A 1 188 ? 9.490 -18.539 -7.551 1.00 92.88 188 HIS A N 1
ATOM 1429 C CA . HIS A 1 188 ? 10.868 -18.167 -7.844 1.00 92.88 188 HIS A CA 1
ATOM 1430 C C . HIS A 1 188 ? 11.166 -16.739 -7.364 1.00 92.88 188 HIS A C 1
ATOM 1432 O O . HIS A 1 188 ? 12.102 -16.532 -6.594 1.00 92.88 188 HIS A O 1
ATOM 1438 N N . MET A 1 189 ? 10.317 -15.775 -7.725 1.00 90.94 189 MET A N 1
ATOM 1439 C CA . MET A 1 189 ? 10.489 -14.359 -7.389 1.00 90.94 189 MET A CA 1
ATOM 1440 C C . MET A 1 189 ? 10.361 -14.077 -5.886 1.00 90.94 189 MET A C 1
ATOM 1442 O O . MET A 1 189 ? 11.208 -13.411 -5.296 1.00 90.94 189 MET A O 1
ATOM 1446 N N . LEU A 1 190 ? 9.307 -14.595 -5.248 1.00 92.00 190 LEU A N 1
ATOM 1447 C CA . LEU A 1 190 ? 8.930 -14.237 -3.876 1.00 92.00 190 LEU A CA 1
ATOM 1448 C C . LEU A 1 190 ? 9.567 -15.126 -2.802 1.00 92.00 190 LEU A C 1
ATOM 1450 O O . LEU A 1 190 ? 9.477 -14.797 -1.617 1.00 92.00 190 LEU A O 1
ATOM 1454 N N . ARG A 1 191 ? 10.195 -16.253 -3.173 1.00 91.19 191 ARG A N 1
ATOM 1455 C CA . ARG A 1 191 ? 10.790 -17.190 -2.204 1.00 91.19 191 ARG A CA 1
ATOM 1456 C C . ARG A 1 191 ? 12.200 -17.649 -2.550 1.00 91.19 191 ARG A C 1
ATOM 1458 O O . ARG A 1 191 ? 13.044 -17.655 -1.660 1.00 91.19 191 ARG A O 1
ATOM 1465 N N . GLU A 1 192 ? 12.451 -18.091 -3.778 1.00 92.19 192 GLU A N 1
ATOM 1466 C CA . GLU A 1 192 ? 13.723 -18.754 -4.117 1.00 92.19 192 GLU A CA 1
ATOM 1467 C C . GLU A 1 192 ? 14.831 -17.757 -4.464 1.00 92.19 192 GLU A C 1
ATOM 1469 O O . GLU A 1 192 ? 15.987 -17.980 -4.114 1.00 92.19 192 GLU A O 1
ATOM 1474 N N . ASN A 1 193 ? 14.475 -16.642 -5.102 1.00 90.81 193 ASN A N 1
ATOM 1475 C CA . ASN A 1 193 ? 15.410 -15.675 -5.665 1.00 90.81 193 ASN A CA 1
ATOM 1476 C C . ASN A 1 193 ? 15.140 -14.234 -5.193 1.00 90.81 193 ASN A C 1
ATOM 1478 O O . ASN A 1 193 ? 15.378 -13.267 -5.910 1.00 90.81 193 ASN A O 1
ATOM 1482 N N . VAL A 1 194 ? 14.652 -14.089 -3.959 1.00 86.56 194 VAL A N 1
ATOM 1483 C CA . VAL A 1 194 ? 14.176 -12.814 -3.387 1.00 86.56 194 VAL A CA 1
ATOM 1484 C C . VAL A 1 194 ? 15.218 -11.696 -3.443 1.00 86.56 194 VAL A C 1
ATOM 1486 O O . VAL A 1 194 ? 14.862 -10.544 -3.648 1.00 86.56 194 VAL A O 1
ATOM 1489 N N . PHE A 1 195 ? 16.507 -12.010 -3.294 1.00 85.12 195 PHE A N 1
ATOM 1490 C CA . PHE A 1 195 ? 17.572 -10.998 -3.269 1.00 85.12 195 PHE A CA 1
ATOM 1491 C C . PHE A 1 195 ? 17.809 -10.303 -4.616 1.00 85.12 195 PHE A C 1
ATOM 1493 O O . PHE A 1 195 ? 18.480 -9.277 -4.646 1.00 85.12 195 PHE A O 1
ATOM 1500 N N . ASN A 1 196 ? 17.257 -10.841 -5.707 1.00 85.88 196 ASN A N 1
ATOM 1501 C CA . ASN A 1 196 ? 17.331 -10.241 -7.038 1.00 85.88 196 ASN A CA 1
ATOM 1502 C C . ASN A 1 196 ? 16.092 -9.401 -7.395 1.00 85.88 196 ASN A C 1
ATOM 1504 O O . ASN A 1 196 ? 16.047 -8.833 -8.484 1.00 85.88 196 ASN A O 1
ATOM 1508 N N . TYR A 1 197 ? 15.103 -9.299 -6.498 1.00 86.25 197 TYR A N 1
ATOM 1509 C CA . TYR A 1 197 ? 13.890 -8.510 -6.708 1.00 86.25 197 TYR A CA 1
ATOM 1510 C C . TYR A 1 197 ? 13.722 -7.480 -5.591 1.00 86.25 197 TYR A C 1
ATOM 1512 O O . TYR A 1 197 ? 13.517 -7.824 -4.427 1.00 86.25 197 TYR A O 1
ATOM 1520 N N . ASP A 1 198 ? 13.778 -6.203 -5.958 1.00 82.31 198 ASP A N 1
ATOM 1521 C CA . ASP A 1 198 ? 13.430 -5.099 -5.067 1.00 82.31 198 ASP A CA 1
ATOM 1522 C C . ASP A 1 198 ? 11.925 -4.781 -5.162 1.00 82.31 198 ASP A C 1
ATOM 1524 O O . ASP A 1 198 ? 11.244 -5.115 -6.132 1.00 82.31 198 ASP A O 1
ATOM 1528 N N . LYS A 1 199 ? 11.397 -4.101 -4.148 1.00 79.00 199 LYS A N 1
ATOM 1529 C CA . LYS A 1 199 ? 10.036 -3.560 -4.085 1.00 79.00 199 LYS A CA 1
ATOM 1530 C C . LYS A 1 199 ? 9.818 -2.422 -5.088 1.00 79.00 199 LYS A C 1
ATOM 1532 O O . LYS A 1 199 ? 8.667 -2.091 -5.379 1.00 79.00 199 LYS A O 1
ATOM 1537 N N . GLY A 1 200 ? 10.898 -1.843 -5.621 1.00 80.31 200 GLY A N 1
ATOM 1538 C CA . GLY A 1 200 ? 10.891 -0.912 -6.749 1.00 80.31 200 GLY A CA 1
ATOM 1539 C C . GLY A 1 200 ? 9.940 0.267 -6.542 1.00 80.31 200 GLY A C 1
ATOM 1540 O O . GLY A 1 200 ? 9.929 0.888 -5.481 1.00 80.31 200 GLY A O 1
ATOM 1541 N N . VAL A 1 201 ? 9.091 0.529 -7.542 1.00 74.88 201 VAL A N 1
ATOM 1542 C CA . VAL A 1 201 ? 8.129 1.651 -7.556 1.00 74.88 201 VAL A CA 1
ATOM 1543 C C . VAL A 1 201 ? 7.242 1.679 -6.308 1.00 74.88 201 VAL A C 1
ATOM 1545 O O . VAL A 1 201 ? 6.936 2.752 -5.797 1.00 74.88 201 VAL A O 1
ATOM 1548 N N . LEU A 1 202 ? 6.847 0.516 -5.780 1.00 71.00 202 LEU A N 1
ATOM 1549 C CA . LEU A 1 202 ? 6.034 0.463 -4.565 1.00 71.00 202 LEU A CA 1
ATOM 1550 C C . LEU A 1 202 ? 6.810 0.985 -3.347 1.00 71.00 202 LEU A C 1
ATOM 1552 O O . LEU A 1 202 ? 6.234 1.678 -2.514 1.00 71.00 202 LEU A O 1
ATOM 1556 N N . GLY A 1 203 ? 8.106 0.674 -3.251 1.00 72.88 203 GLY A N 1
ATOM 1557 C CA . GLY A 1 203 ? 8.986 1.191 -2.203 1.00 72.88 203 GLY A CA 1
ATOM 1558 C C . GLY A 1 203 ? 9.132 2.710 -2.278 1.00 72.88 203 GLY A C 1
ATOM 1559 O O . GLY A 1 203 ? 8.924 3.379 -1.272 1.00 72.88 203 GLY A O 1
ATOM 1560 N N . GLU A 1 204 ? 9.389 3.248 -3.473 1.00 76.12 204 GLU A N 1
ATOM 1561 C CA . GLU A 1 204 ? 9.554 4.694 -3.693 1.00 76.12 204 GLU A CA 1
ATOM 1562 C C . GLU A 1 204 ? 8.307 5.499 -3.317 1.00 76.12 204 GLU A C 1
ATOM 1564 O O . GLU A 1 204 ? 8.407 6.567 -2.722 1.00 76.12 204 GLU A O 1
ATOM 1569 N N . VAL A 1 205 ? 7.121 4.997 -3.666 1.00 77.75 205 VAL A N 1
ATOM 1570 C CA . VAL A 1 205 ? 5.867 5.716 -3.406 1.00 77.75 205 VAL A CA 1
ATOM 1571 C C . VAL A 1 205 ? 5.440 5.576 -1.943 1.00 77.75 205 VAL A C 1
ATOM 1573 O O . VAL A 1 205 ? 4.869 6.503 -1.372 1.00 77.75 205 VAL A O 1
ATOM 1576 N N . LEU A 1 206 ? 5.735 4.437 -1.308 1.00 78.56 206 LEU A N 1
ATOM 1577 C CA . LEU A 1 206 ? 5.472 4.241 0.119 1.00 78.56 206 LEU A CA 1
ATOM 1578 C C . LEU A 1 206 ? 6.477 4.959 1.023 1.00 78.56 206 LEU A C 1
ATOM 1580 O O . LEU A 1 206 ? 6.135 5.230 2.175 1.00 78.56 206 LEU A O 1
ATOM 1584 N N . GLU A 1 207 ? 7.685 5.270 0.546 1.00 81.38 207 GLU A N 1
ATOM 1585 C CA . GLU A 1 207 ? 8.679 6.029 1.315 1.00 81.38 207 GLU A CA 1
ATOM 1586 C C . GLU A 1 207 ? 8.142 7.412 1.713 1.00 81.38 207 GLU A C 1
ATOM 1588 O O . GLU A 1 207 ? 8.332 7.831 2.853 1.00 81.38 207 GLU A O 1
ATOM 1593 N N . ASP A 1 208 ? 7.362 8.063 0.846 1.00 75.06 208 ASP A N 1
ATOM 1594 C CA . ASP A 1 208 ? 6.740 9.363 1.135 1.00 75.06 208 ASP A CA 1
ATOM 1595 C C . ASP A 1 208 ? 5.725 9.309 2.298 1.00 75.06 208 ASP A C 1
ATOM 1597 O O . ASP A 1 208 ? 5.398 10.335 2.893 1.00 75.06 208 ASP A O 1
ATOM 1601 N N . VAL A 1 209 ? 5.210 8.120 2.629 1.00 74.94 209 VAL A N 1
ATOM 1602 C CA . VAL A 1 209 ? 4.163 7.925 3.653 1.00 74.94 209 VAL A CA 1
ATOM 1603 C C . VAL A 1 209 ? 4.738 7.311 4.915 1.00 74.94 209 VAL A C 1
ATOM 1605 O O . VAL A 1 209 ? 4.460 7.750 6.025 1.00 74.94 209 VAL A O 1
ATOM 1608 N N . MET A 1 210 ? 5.527 6.253 4.753 1.00 72.94 210 MET A N 1
ATOM 1609 C CA . MET A 1 210 ? 6.030 5.428 5.848 1.00 72.94 210 MET A CA 1
ATOM 1610 C C . MET A 1 210 ? 7.497 5.730 6.180 1.00 72.94 210 MET A C 1
ATOM 1612 O O . MET A 1 210 ? 8.071 5.070 7.053 1.00 72.94 210 MET A O 1
ATOM 1616 N N . GLY A 1 211 ? 8.126 6.682 5.480 1.00 80.56 211 GLY A N 1
ATOM 1617 C CA . GLY A 1 211 ? 9.561 6.939 5.556 1.00 80.56 211 GLY A CA 1
ATOM 1618 C C . GLY A 1 211 ? 10.352 5.669 5.259 1.00 80.56 211 GLY A C 1
ATOM 1619 O O . GLY A 1 211 ? 9.937 4.824 4.475 1.00 80.56 211 GLY A O 1
ATOM 1620 N N . LYS A 1 212 ? 11.446 5.442 5.989 1.00 75.94 212 LYS A N 1
ATOM 1621 C CA . LYS A 1 212 ? 12.188 4.170 5.944 1.00 75.94 212 LYS A CA 1
ATOM 1622 C C . LYS A 1 212 ? 11.555 3.092 6.825 1.00 75.94 212 LYS A C 1
ATOM 1624 O O . LYS A 1 212 ? 12.257 2.466 7.612 1.00 75.94 212 LYS A O 1
ATOM 1629 N N . GLY A 1 213 ? 10.234 2.916 6.789 1.00 75.81 213 GLY A N 1
ATOM 1630 C CA . GLY A 1 213 ? 9.520 1.868 7.531 1.00 75.81 213 GLY A CA 1
ATOM 1631 C C . GLY A 1 213 ? 9.902 0.448 7.084 1.00 75.81 213 GLY A C 1
ATOM 1632 O O . GLY A 1 213 ? 10.652 0.266 6.135 1.00 75.81 213 GLY A O 1
ATOM 1633 N N . LEU A 1 214 ? 9.368 -0.600 7.726 1.00 79.00 214 LEU A N 1
ATOM 1634 C CA . LEU A 1 214 ? 9.652 -1.995 7.328 1.00 79.00 214 LEU A CA 1
ATOM 1635 C C . LEU A 1 214 ? 9.288 -2.297 5.860 1.00 79.00 214 LEU A C 1
ATOM 1637 O O . LEU A 1 214 ? 9.924 -3.130 5.219 1.00 79.00 214 LEU A O 1
ATOM 1641 N N . ILE A 1 215 ? 8.237 -1.674 5.334 1.00 77.62 215 ILE A N 1
ATOM 1642 C CA . ILE A 1 215 ? 7.753 -1.966 3.984 1.00 77.62 215 ILE A CA 1
ATOM 1643 C C . ILE A 1 215 ? 8.643 -1.311 2.920 1.00 77.62 215 ILE A C 1
ATOM 1645 O O . ILE A 1 215 ? 9.095 -2.052 2.062 1.00 77.62 215 ILE A O 1
ATOM 1649 N N . PRO A 1 216 ? 8.980 -0.016 2.966 1.00 78.44 216 PRO A N 1
ATOM 1650 C CA . PRO A 1 216 ? 9.851 0.601 1.955 1.00 78.44 216 PRO A CA 1
ATOM 1651 C C . PRO A 1 216 ? 11.362 0.473 2.228 1.00 78.44 216 PRO A C 1
ATOM 1653 O O . PRO A 1 216 ? 12.150 0.762 1.339 1.00 78.44 216 PRO A O 1
ATOM 1656 N N . ALA A 1 217 ? 11.796 0.049 3.425 1.00 80.31 217 ALA A N 1
ATOM 1657 C CA . ALA A 1 217 ? 13.222 -0.000 3.767 1.00 80.31 217 ALA A CA 1
ATOM 1658 C C . ALA A 1 217 ? 14.059 -0.911 2.853 1.00 80.31 217 ALA A C 1
ATOM 1660 O O . ALA A 1 217 ? 13.623 -2.005 2.471 1.00 80.31 217 ALA A O 1
ATOM 1661 N N . ASP A 1 218 ? 15.305 -0.474 2.636 1.00 81.50 218 ASP A N 1
ATOM 1662 C CA . ASP A 1 218 ? 16.386 -1.247 2.032 1.00 81.50 218 ASP A CA 1
ATOM 1663 C C . ASP A 1 218 ? 16.653 -2.543 2.808 1.00 81.50 218 ASP A C 1
ATOM 1665 O O . ASP A 1 218 ? 16.300 -2.677 3.985 1.00 81.50 218 ASP A O 1
ATOM 1669 N N . PHE A 1 219 ? 17.292 -3.511 2.150 1.00 82.94 219 PHE A N 1
ATOM 1670 C CA . PHE A 1 219 ? 17.487 -4.845 2.709 1.00 82.94 219 PHE A CA 1
ATOM 1671 C C . PHE A 1 219 ? 18.182 -4.841 4.080 1.00 82.94 219 PHE A C 1
ATOM 1673 O O . PHE A 1 219 ? 17.733 -5.550 4.985 1.00 82.94 219 PHE A O 1
ATOM 1680 N N . GLU A 1 220 ? 19.235 -4.043 4.266 1.00 86.00 220 GLU A N 1
ATOM 1681 C CA . GLU A 1 220 ? 19.995 -4.026 5.520 1.00 86.00 220 GLU A CA 1
ATOM 1682 C C . GLU A 1 220 ? 19.173 -3.414 6.659 1.00 86.00 220 GLU A C 1
ATOM 1684 O O . GLU A 1 220 ? 19.031 -4.022 7.729 1.00 86.00 220 GLU A O 1
ATOM 1689 N N . THR A 1 221 ? 18.525 -2.272 6.412 1.00 86.50 221 THR A N 1
ATOM 1690 C CA . THR A 1 221 ? 17.610 -1.654 7.383 1.00 86.50 221 THR A CA 1
ATOM 1691 C C . THR A 1 221 ? 16.442 -2.583 7.724 1.00 86.50 221 THR A C 1
ATOM 1693 O O . THR A 1 221 ? 16.105 -2.776 8.900 1.00 86.50 221 THR A O 1
ATOM 1696 N N . TRP A 1 222 ? 15.826 -3.199 6.713 1.00 88.25 222 TRP A N 1
ATOM 1697 C CA . TRP A 1 222 ? 14.721 -4.139 6.881 1.00 88.25 222 TRP A CA 1
ATOM 1698 C C . TRP A 1 222 ? 15.131 -5.362 7.698 1.00 88.25 222 TRP A C 1
ATOM 1700 O O . TRP A 1 222 ? 14.408 -5.753 8.615 1.00 88.25 222 TRP A O 1
ATOM 1710 N N . ARG A 1 223 ? 16.295 -5.953 7.408 1.00 88.12 223 ARG A N 1
ATOM 1711 C CA . ARG A 1 223 ? 16.801 -7.161 8.071 1.00 88.12 223 ARG A CA 1
ATOM 1712 C C . ARG A 1 223 ? 16.962 -6.947 9.571 1.00 88.12 223 ARG A C 1
ATOM 1714 O O . ARG A 1 223 ? 16.534 -7.797 10.356 1.00 88.12 223 ARG A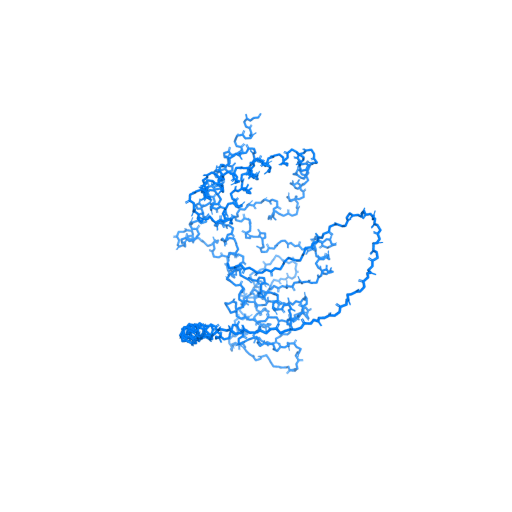 O 1
ATOM 1721 N N . VAL A 1 224 ? 17.548 -5.817 9.968 1.00 92.31 224 VAL A N 1
ATOM 1722 C CA . VAL A 1 224 ? 17.742 -5.463 11.381 1.00 92.31 224 VAL A CA 1
ATOM 1723 C C . VAL A 1 224 ? 16.395 -5.229 12.064 1.00 92.31 224 VAL A C 1
ATOM 1725 O O . VAL A 1 224 ? 16.098 -5.862 13.080 1.00 92.31 224 VAL A O 1
ATOM 1728 N N . ARG A 1 225 ? 15.533 -4.383 11.483 1.00 90.88 225 ARG A N 1
ATOM 1729 C CA . ARG A 1 225 ? 14.237 -4.028 12.086 1.00 90.88 225 ARG A CA 1
ATOM 1730 C C . ARG A 1 225 ? 13.280 -5.210 12.160 1.00 90.88 225 ARG A C 1
ATOM 1732 O O . ARG A 1 225 ? 12.634 -5.413 13.184 1.00 90.88 225 ARG A O 1
ATOM 1739 N N . ARG A 1 226 ? 13.209 -6.037 11.113 1.00 91.25 226 ARG A N 1
ATOM 1740 C CA . ARG A 1 226 ? 12.337 -7.218 11.089 1.00 91.25 226 ARG A CA 1
ATOM 1741 C C . ARG A 1 226 ? 12.751 -8.219 12.156 1.00 91.25 226 ARG A C 1
ATOM 1743 O O . ARG A 1 226 ? 11.884 -8.767 12.828 1.00 91.25 226 ARG A O 1
ATOM 1750 N N . ARG A 1 227 ? 14.057 -8.431 12.351 1.00 93.31 227 ARG A N 1
ATOM 1751 C CA . ARG A 1 227 ? 14.563 -9.309 13.414 1.00 93.31 227 ARG A CA 1
ATOM 1752 C C . ARG A 1 227 ? 14.199 -8.800 14.811 1.00 93.31 227 ARG A C 1
ATOM 1754 O O . ARG A 1 227 ? 13.932 -9.624 15.676 1.00 93.31 227 ARG A O 1
ATOM 1761 N N . ALA A 1 228 ? 14.163 -7.485 15.019 1.00 92.38 228 ALA A N 1
ATOM 1762 C CA . ALA A 1 228 ? 13.749 -6.889 16.289 1.00 92.38 228 ALA A CA 1
ATOM 1763 C C . ALA A 1 228 ? 12.227 -6.971 16.525 1.00 92.38 228 ALA A C 1
ATOM 1765 O O . ALA A 1 228 ? 11.793 -7.211 17.645 1.00 92.38 228 ALA A O 1
ATOM 1766 N N . ILE A 1 229 ? 11.419 -6.803 15.473 1.00 91.19 229 ILE A N 1
ATOM 1767 C CA . ILE A 1 229 ? 9.954 -6.702 15.571 1.00 91.19 229 ILE A CA 1
ATOM 1768 C C . ILE A 1 229 ? 9.265 -8.074 15.622 1.00 91.19 229 ILE A C 1
ATOM 1770 O O . ILE A 1 229 ? 8.330 -8.265 16.397 1.00 91.19 229 ILE A O 1
ATOM 1774 N N . VAL A 1 230 ? 9.717 -9.050 14.824 1.00 93.06 230 VAL A N 1
ATOM 1775 C CA . VAL A 1 230 ? 9.071 -10.376 14.713 1.00 93.06 230 VAL A CA 1
ATOM 1776 C C . VAL A 1 230 ? 8.888 -11.096 16.062 1.00 93.06 230 VAL A C 1
ATOM 1778 O O . VAL A 1 230 ? 7.804 -11.641 16.270 1.00 93.06 230 VAL A O 1
ATOM 1781 N N . PRO A 1 231 ? 9.855 -11.081 17.004 1.00 93.44 231 PRO A N 1
ATOM 1782 C CA . PRO A 1 231 ? 9.676 -11.696 18.322 1.00 93.44 231 PRO A CA 1
ATOM 1783 C C . PRO A 1 231 ? 8.506 -11.129 19.142 1.00 93.44 231 PRO A C 1
ATOM 1785 O O . PRO A 1 231 ? 7.976 -11.837 19.996 1.00 93.44 231 PRO A O 1
ATOM 1788 N N . GLY A 1 232 ? 8.067 -9.892 18.874 1.00 89.44 232 GLY A N 1
ATOM 1789 C CA . GLY A 1 232 ? 6.896 -9.298 19.528 1.00 89.44 232 GLY A CA 1
ATOM 1790 C C . GLY A 1 232 ? 5.608 -10.084 19.262 1.00 89.44 232 GLY A C 1
ATOM 1791 O O . GLY A 1 232 ? 4.796 -10.271 20.166 1.00 89.44 232 GLY A O 1
ATOM 1792 N N . PHE A 1 233 ? 5.480 -10.676 18.072 1.00 92.12 233 PHE A N 1
ATOM 1793 C CA . PHE A 1 233 ? 4.308 -11.438 17.619 1.00 92.12 233 PHE A CA 1
ATOM 1794 C C . PHE A 1 233 ? 4.337 -12.919 18.047 1.00 92.12 233 PHE A C 1
ATOM 1796 O O . PHE A 1 233 ? 3.899 -13.811 17.322 1.00 92.12 233 PHE A O 1
ATOM 1803 N N . HIS A 1 234 ? 4.890 -13.206 19.225 1.00 93.94 234 HIS A N 1
ATOM 1804 C CA . HIS A 1 234 ? 4.903 -14.542 19.817 1.00 93.94 234 HIS A CA 1
ATOM 1805 C C . HIS A 1 234 ? 3.502 -15.030 20.234 1.00 93.94 234 HIS A C 1
ATOM 1807 O O . HIS A 1 234 ? 2.580 -14.244 20.455 1.00 93.94 234 HIS A O 1
ATOM 1813 N N . LYS A 1 235 ? 3.349 -16.352 20.406 1.00 94.94 235 LYS A N 1
ATOM 1814 C CA . LYS A 1 235 ? 2.058 -17.002 20.699 1.00 94.94 235 LYS A CA 1
ATOM 1815 C C . LYS A 1 235 ? 1.308 -16.383 21.886 1.00 94.94 235 LYS A C 1
ATOM 1817 O O . LYS A 1 235 ? 0.124 -16.114 21.768 1.00 94.94 235 LYS A O 1
ATOM 1822 N N . LYS A 1 236 ? 1.995 -16.103 22.998 1.00 94.69 236 LYS A N 1
ATOM 1823 C CA . LYS A 1 236 ? 1.364 -15.522 24.195 1.00 94.69 236 LYS A CA 1
ATOM 1824 C C . LYS A 1 236 ? 0.778 -14.130 23.931 1.00 94.69 236 LYS A C 1
ATOM 1826 O O . LYS A 1 236 ? -0.282 -13.812 24.458 1.00 94.69 236 LYS A O 1
ATOM 1831 N N . TRP A 1 237 ? 1.451 -13.314 23.117 1.00 92.81 237 TRP A N 1
ATOM 1832 C CA . TRP A 1 237 ? 0.902 -12.029 22.687 1.00 92.81 237 TRP A CA 1
ATOM 1833 C C . TRP A 1 237 ? -0.328 -12.233 21.807 1.00 92.81 237 TRP A C 1
ATOM 1835 O O . TRP A 1 237 ? -1.343 -11.603 22.069 1.00 92.81 237 TRP A O 1
ATOM 1845 N N . LEU A 1 238 ? -0.288 -13.158 20.841 1.00 93.38 238 LEU A N 1
ATOM 1846 C CA . LEU A 1 238 ? -1.452 -13.470 19.999 1.00 93.38 238 LEU A CA 1
ATOM 1847 C C . LEU A 1 238 ? -2.654 -13.937 20.829 1.00 93.38 238 LEU A C 1
ATOM 1849 O O . LEU A 1 238 ? -3.753 -13.431 20.625 1.00 93.38 238 LEU A O 1
ATOM 1853 N N . ASP A 1 239 ? -2.436 -14.835 21.794 1.00 93.94 239 ASP A N 1
ATOM 1854 C CA . ASP A 1 239 ? -3.483 -15.334 22.692 1.00 93.94 239 ASP A CA 1
ATOM 1855 C C . ASP A 1 239 ? -4.134 -14.183 23.486 1.00 93.94 239 ASP A C 1
ATOM 1857 O O . ASP A 1 239 ? -5.352 -14.157 23.654 1.00 93.94 239 ASP A O 1
ATOM 1861 N N . PHE A 1 240 ? -3.344 -13.191 23.916 1.00 91.44 240 PHE A N 1
ATOM 1862 C CA . PHE A 1 240 ? -3.852 -11.971 24.552 1.00 91.44 240 PHE A CA 1
ATOM 1863 C C . PHE A 1 240 ? -4.592 -11.048 23.567 1.00 91.44 240 PHE A C 1
ATOM 1865 O O . PHE A 1 240 ? -5.623 -10.475 23.907 1.00 91.44 240 PHE A O 1
ATOM 1872 N N . GLN A 1 241 ? -4.125 -10.917 22.323 1.00 92.75 241 GLN A N 1
ATOM 1873 C CA . GLN A 1 241 ? -4.794 -10.060 21.338 1.00 92.75 241 GLN A CA 1
ATOM 1874 C C . GLN A 1 241 ? -6.177 -10.579 20.927 1.00 92.75 241 GLN A C 1
ATOM 1876 O O . GLN A 1 241 ? -7.046 -9.780 20.589 1.00 92.75 241 GLN A O 1
ATOM 1881 N N . VAL A 1 242 ? -6.438 -11.889 21.019 1.00 94.00 242 VAL A N 1
ATOM 1882 C CA . VAL A 1 242 ? -7.776 -12.447 20.742 1.00 94.00 242 VAL A CA 1
ATOM 1883 C C . VAL A 1 242 ? -8.850 -11.807 21.631 1.00 94.00 242 VAL A C 1
ATOM 1885 O O . VAL A 1 242 ? -9.946 -11.523 21.142 1.00 94.00 242 VAL A O 1
ATOM 1888 N N . SER A 1 243 ? -8.553 -11.521 22.907 1.00 90.38 243 SER A N 1
ATOM 1889 C CA . SER A 1 243 ? -9.515 -10.820 23.769 1.00 90.38 243 SER A CA 1
ATOM 1890 C C . SER A 1 243 ? -9.744 -9.372 23.337 1.00 90.38 243 SER A C 1
ATOM 1892 O O . SER A 1 243 ? -10.885 -8.912 23.369 1.00 90.38 243 SER A O 1
ATOM 1894 N N . GLU A 1 244 ? -8.709 -8.674 22.859 1.00 88.50 244 GLU A N 1
ATOM 1895 C CA . GLU A 1 244 ? -8.852 -7.310 22.328 1.00 88.50 244 GLU A CA 1
ATOM 1896 C C . GLU A 1 244 ? -9.670 -7.279 21.033 1.00 88.50 244 GLU A C 1
ATOM 1898 O O . GLU A 1 244 ? -10.541 -6.422 20.870 1.00 88.50 244 GLU A O 1
ATOM 1903 N N . PHE A 1 245 ? -9.480 -8.259 20.146 1.00 93.81 245 PHE A N 1
ATOM 1904 C CA . PHE A 1 245 ? -10.298 -8.398 18.937 1.00 93.81 245 PHE A CA 1
ATOM 1905 C C . PHE A 1 245 ? -11.771 -8.631 19.295 1.00 93.81 245 PHE A C 1
ATOM 1907 O O . PHE A 1 245 ? -12.666 -8.045 18.681 1.00 93.81 245 PHE A O 1
ATOM 1914 N N . GLY A 1 246 ? -12.028 -9.446 20.325 1.00 93.44 246 GLY A N 1
ATOM 1915 C CA . GLY A 1 246 ? -13.364 -9.665 20.875 1.00 93.44 246 GLY A CA 1
ATOM 1916 C C . GLY A 1 246 ? -13.986 -8.382 21.428 1.00 93.44 246 GLY A C 1
ATOM 1917 O O . GLY A 1 246 ? -15.130 -8.070 21.097 1.00 93.44 246 GLY A O 1
ATOM 1918 N N . ARG A 1 247 ? -13.228 -7.603 22.209 1.00 91.06 247 ARG A N 1
ATOM 1919 C CA . ARG A 1 247 ? -13.675 -6.321 22.776 1.00 91.06 247 ARG A CA 1
ATOM 1920 C C . ARG A 1 247 ? -14.052 -5.315 21.685 1.00 91.06 247 ARG A C 1
ATOM 1922 O O . ARG A 1 247 ? -15.157 -4.779 21.717 1.00 91.06 247 ARG A O 1
ATOM 1929 N N . ALA A 1 248 ? -13.183 -5.097 20.697 1.00 91.00 248 ALA A N 1
ATOM 1930 C CA . ALA A 1 248 ? -13.457 -4.179 19.588 1.00 91.00 248 ALA A CA 1
ATOM 1931 C C . ALA A 1 248 ? -14.676 -4.626 18.757 1.00 91.00 248 ALA A C 1
ATOM 1933 O O . ALA A 1 248 ? -15.520 -3.812 18.382 1.00 91.00 248 ALA A O 1
ATOM 1934 N N . SER A 1 249 ? -14.826 -5.937 18.543 1.00 93.06 249 SER A N 1
ATOM 1935 C CA . SER A 1 249 ? -15.990 -6.502 17.849 1.00 93.06 249 SER A CA 1
ATOM 1936 C C . SER A 1 249 ? -17.296 -6.283 18.621 1.00 93.06 249 SER A C 1
ATOM 1938 O O . SER A 1 249 ? -18.326 -5.997 18.015 1.00 93.06 249 SER A O 1
ATOM 1940 N N . GLN A 1 250 ? -17.275 -6.375 19.955 1.00 94.38 250 GLN A N 1
ATOM 1941 C CA . GLN A 1 250 ? -18.454 -6.105 20.786 1.00 94.38 250 GLN A CA 1
ATOM 1942 C C . GLN A 1 250 ? -18.897 -4.639 20.707 1.00 94.38 250 GLN A C 1
ATOM 1944 O O . GLN A 1 250 ? -20.099 -4.374 20.647 1.00 94.38 250 GLN A O 1
ATOM 1949 N N . LEU A 1 251 ? -17.950 -3.695 20.649 1.00 91.44 251 LEU A N 1
ATOM 1950 C CA . LEU A 1 251 ? -18.260 -2.275 20.446 1.00 91.44 251 LEU A CA 1
ATOM 1951 C C . LEU A 1 251 ? -18.951 -2.042 19.098 1.00 91.44 251 LEU A C 1
ATOM 1953 O O . LEU A 1 251 ? -19.962 -1.339 19.037 1.00 91.44 251 LEU A O 1
ATOM 1957 N N . LEU A 1 252 ? -18.477 -2.704 18.036 1.00 92.44 252 LEU A N 1
ATOM 1958 C CA . LEU A 1 252 ? -19.138 -2.648 16.734 1.00 92.44 252 LEU A CA 1
ATOM 1959 C C . LEU A 1 252 ? -20.562 -3.203 16.823 1.00 92.44 252 LEU A C 1
ATOM 1961 O O . LEU A 1 252 ? -21.500 -2.540 16.395 1.00 92.44 252 LEU A O 1
ATOM 1965 N N . VAL A 1 253 ? -20.747 -4.387 17.414 1.00 94.50 253 VAL A N 1
ATOM 1966 C CA . VAL A 1 253 ? -22.074 -5.008 17.567 1.00 94.50 253 VAL A CA 1
ATOM 1967 C C . VAL A 1 253 ? -23.041 -4.084 18.311 1.00 94.50 253 VAL A C 1
ATOM 1969 O O . VAL A 1 253 ? -24.184 -3.926 17.880 1.00 94.50 253 VAL A O 1
ATOM 1972 N N . LYS A 1 254 ? -22.586 -3.418 19.377 1.00 93.12 254 LYS A N 1
ATOM 1973 C CA . LYS A 1 254 ? -23.385 -2.423 20.104 1.00 93.12 254 LYS A CA 1
ATOM 1974 C C . LYS A 1 254 ? -23.816 -1.264 19.192 1.00 93.12 254 LYS A C 1
ATOM 1976 O O . LYS A 1 254 ? -25.008 -0.974 19.112 1.00 93.12 254 LYS A O 1
ATOM 1981 N N . SER A 1 255 ? -22.877 -0.669 18.454 1.00 89.75 255 SER A N 1
ATOM 1982 C CA . SER A 1 255 ? -23.149 0.412 17.489 1.00 89.75 255 SER A CA 1
ATOM 1983 C C . SER A 1 255 ? -24.142 -0.019 16.395 1.00 89.75 255 SER A C 1
ATOM 1985 O O . SER A 1 255 ? -25.074 0.715 16.051 1.00 89.75 255 SER A O 1
ATOM 1987 N N . LEU A 1 256 ? -24.020 -1.256 15.899 1.00 92.25 256 LEU A N 1
ATOM 1988 C CA . LEU A 1 256 ? -24.952 -1.824 14.922 1.00 92.25 256 LEU A CA 1
ATOM 1989 C C . LEU A 1 256 ? -26.360 -2.014 15.504 1.00 92.25 256 LEU A C 1
ATOM 1991 O O . LEU A 1 256 ? -27.337 -1.740 14.809 1.00 92.25 256 LEU A O 1
ATOM 1995 N N . HIS A 1 257 ? -26.490 -2.446 16.763 1.00 94.31 257 HIS A N 1
ATOM 1996 C CA . HIS A 1 257 ? -27.792 -2.564 17.426 1.00 94.31 257 HIS A CA 1
ATOM 1997 C C . HIS A 1 257 ? -28.487 -1.209 17.588 1.00 94.31 257 HIS A C 1
ATOM 1999 O O . HIS A 1 257 ? -29.682 -1.102 17.309 1.00 94.31 257 HIS A O 1
ATOM 2005 N N . GLU A 1 258 ? -27.753 -0.172 17.991 1.00 91.50 258 GLU A N 1
ATOM 2006 C CA . GLU A 1 258 ? -28.286 1.188 18.135 1.00 91.50 258 GLU A CA 1
ATOM 2007 C C . GLU A 1 258 ? -28.768 1.748 16.791 1.00 91.50 258 GLU A C 1
ATOM 2009 O O . GLU A 1 258 ? -29.869 2.294 16.678 1.00 91.50 258 GLU A O 1
ATOM 2014 N N . ALA A 1 259 ? -27.978 1.559 15.738 1.00 90.38 259 ALA A N 1
ATOM 2015 C CA . ALA A 1 259 ? -28.347 1.989 14.400 1.00 90.38 259 ALA A CA 1
ATOM 2016 C C . ALA A 1 259 ? -29.510 1.174 13.809 1.00 90.38 259 ALA A C 1
ATOM 2018 O O . ALA A 1 259 ? -30.377 1.756 13.154 1.00 90.38 259 ALA A O 1
ATOM 2019 N N . ALA A 1 260 ? -29.578 -0.133 14.084 1.00 93.69 260 ALA A N 1
ATOM 2020 C CA . ALA A 1 260 ? -30.706 -0.979 13.700 1.00 93.69 260 ALA A CA 1
ATOM 2021 C C . ALA A 1 260 ? -32.002 -0.539 14.396 1.00 93.69 260 ALA A C 1
ATOM 2023 O O . ALA A 1 260 ? -33.035 -0.418 13.738 1.00 93.69 260 ALA A O 1
ATOM 2024 N N . ALA A 1 261 ? -31.944 -0.225 15.696 1.00 95.06 261 ALA A N 1
ATOM 2025 C CA . ALA A 1 261 ? -33.080 0.312 16.446 1.00 95.06 261 ALA A CA 1
ATOM 2026 C C . ALA A 1 261 ? -33.549 1.670 15.894 1.00 95.06 261 ALA A C 1
ATOM 2028 O O . ALA A 1 261 ? -34.746 1.947 15.855 1.00 95.06 261 ALA A O 1
ATOM 2029 N N . ALA A 1 262 ? -32.617 2.494 15.412 1.00 93.19 262 ALA A N 1
ATOM 2030 C CA . ALA A 1 262 ? -32.910 3.768 14.763 1.00 93.19 262 ALA A CA 1
ATOM 2031 C C . ALA A 1 262 ? -33.301 3.644 13.273 1.00 93.19 262 ALA A C 1
ATOM 2033 O O . ALA A 1 262 ? -33.569 4.663 12.637 1.00 93.19 262 ALA A O 1
ATOM 2034 N N . GLY A 1 263 ? -33.295 2.437 12.691 1.00 92.94 263 GLY A N 1
ATOM 2035 C CA . GLY A 1 263 ? -33.565 2.214 11.266 1.00 92.94 263 GLY A CA 1
ATOM 2036 C C . GLY A 1 263 ? -32.553 2.875 10.320 1.00 92.94 263 GLY A C 1
ATOM 2037 O O . GLY A 1 263 ? -32.891 3.193 9.179 1.00 92.94 263 GLY A O 1
ATOM 2038 N N . LYS A 1 264 ? -31.323 3.130 10.783 1.00 92.00 264 LYS A N 1
ATOM 2039 C CA . LYS A 1 264 ? -30.279 3.815 10.009 1.00 92.00 264 LYS A CA 1
ATOM 2040 C C . LYS A 1 264 ? -29.537 2.841 9.098 1.00 92.00 264 LYS A C 1
ATOM 2042 O O . LYS A 1 264 ? -29.209 1.725 9.488 1.00 92.00 264 LYS A O 1
ATOM 2047 N N . THR A 1 265 ? -29.223 3.295 7.887 1.00 90.50 265 THR A N 1
ATOM 2048 C CA . THR A 1 265 ? -28.271 2.601 7.008 1.00 90.50 265 THR A CA 1
ATOM 2049 C C . THR A 1 265 ? -26.853 2.969 7.428 1.00 90.50 265 THR A C 1
ATOM 2051 O O . THR A 1 265 ? -26.586 4.134 7.717 1.00 90.50 265 THR A O 1
ATOM 2054 N N . ILE A 1 266 ? -25.961 1.983 7.469 1.00 86.88 266 ILE A N 1
ATOM 2055 C CA . ILE A 1 266 ? -24.570 2.146 7.899 1.00 86.88 266 ILE A CA 1
ATOM 2056 C C . ILE A 1 266 ? -23.655 1.648 6.785 1.00 86.88 266 ILE A C 1
ATOM 2058 O O . ILE A 1 266 ? -23.944 0.627 6.157 1.00 86.88 266 ILE A O 1
ATOM 2062 N N . ASP A 1 267 ? -22.550 2.353 6.571 1.00 85.44 267 ASP A N 1
ATOM 2063 C CA . ASP A 1 267 ? -21.463 1.890 5.718 1.00 85.44 267 ASP A CA 1
ATOM 2064 C C . ASP A 1 267 ? -20.576 0.896 6.482 1.00 85.44 267 ASP A C 1
ATOM 2066 O O . ASP A 1 267 ? -19.870 1.259 7.419 1.00 85.44 267 ASP A O 1
ATOM 2070 N N . MET A 1 268 ? -20.624 -0.380 6.099 1.00 89.12 268 MET A N 1
ATOM 2071 C CA . MET A 1 268 ? -19.834 -1.419 6.763 1.00 89.12 268 MET A CA 1
ATOM 2072 C C . MET A 1 268 ? -18.338 -1.331 6.446 1.00 89.12 268 MET A C 1
ATOM 2074 O O . MET A 1 268 ? -17.543 -1.826 7.241 1.00 89.12 268 MET A O 1
ATOM 2078 N N . GLU A 1 269 ? -17.942 -0.726 5.323 1.00 84.12 269 GLU A N 1
ATOM 2079 C CA . GLU A 1 269 ? -16.527 -0.563 4.968 1.00 84.12 269 GLU A CA 1
ATOM 2080 C C . GLU A 1 269 ? -15.838 0.382 5.957 1.00 84.12 269 GLU A C 1
ATOM 2082 O O . GLU A 1 269 ? -14.816 0.027 6.548 1.00 84.12 269 GLU A O 1
ATOM 2087 N N . GLU A 1 270 ? -16.459 1.535 6.221 1.00 83.12 270 GLU A N 1
ATOM 2088 C CA . GLU A 1 270 ? -16.011 2.478 7.249 1.00 83.12 270 GLU A CA 1
ATOM 2089 C C . GLU A 1 270 ? -15.972 1.813 8.628 1.00 83.12 270 GLU A C 1
ATOM 2091 O O . GLU A 1 270 ? -14.953 1.885 9.314 1.00 83.12 270 GLU A O 1
ATOM 2096 N N . ARG A 1 271 ? -17.031 1.088 9.010 1.00 86.12 271 ARG A N 1
ATOM 2097 C CA . ARG A 1 271 ? -17.104 0.428 10.321 1.00 86.12 271 ARG A CA 1
ATOM 2098 C C . ARG A 1 271 ? -16.017 -0.621 10.524 1.00 86.12 271 ARG A C 1
ATOM 2100 O O . ARG A 1 271 ? -15.432 -0.686 11.604 1.00 86.12 271 ARG A O 1
ATOM 2107 N N . PHE A 1 272 ? -15.725 -1.435 9.510 1.00 90.00 272 PHE A N 1
ATOM 2108 C CA . PHE A 1 272 ? -14.628 -2.399 9.594 1.00 90.00 272 PHE A CA 1
ATOM 2109 C C . PHE A 1 272 ? -13.261 -1.710 9.623 1.00 90.00 272 PHE A C 1
ATOM 2111 O O . PHE A 1 272 ? -12.398 -2.145 10.385 1.00 90.00 272 PHE A O 1
ATOM 2118 N N . GLY A 1 273 ? -13.076 -0.620 8.870 1.00 86.44 273 GLY A N 1
ATOM 2119 C CA . GLY A 1 273 ? -11.874 0.214 8.950 1.00 86.44 273 GLY A CA 1
ATOM 2120 C C . GLY A 1 273 ? -11.659 0.794 10.351 1.00 86.44 273 GLY A C 1
ATOM 2121 O O . GLY A 1 273 ? -10.559 0.703 10.895 1.00 86.44 273 GLY A O 1
ATOM 2122 N N . SER A 1 274 ? -12.727 1.295 10.972 1.00 87.25 274 SER A N 1
ATOM 2123 C CA . SER A 1 274 ? -12.734 1.817 12.341 1.00 87.25 274 SER A CA 1
ATOM 2124 C C . SER A 1 274 ? -12.383 0.749 13.386 1.00 87.25 274 SER A C 1
ATOM 2126 O O . SER A 1 274 ? -11.526 0.984 14.237 1.00 87.25 274 SER A O 1
ATOM 2128 N N . VAL A 1 275 ? -12.949 -0.461 13.285 1.00 91.00 275 VAL A N 1
ATOM 2129 C CA . VAL A 1 275 ? -12.567 -1.588 14.157 1.00 91.00 275 VAL A CA 1
ATOM 2130 C C . VAL A 1 275 ? -11.105 -1.986 13.953 1.00 91.00 275 VAL A C 1
ATOM 2132 O O . VAL A 1 275 ? -10.389 -2.214 14.927 1.00 91.00 275 VAL A O 1
ATOM 2135 N N . ALA A 1 276 ? -10.643 -2.066 12.703 1.00 90.56 276 ALA A N 1
ATOM 2136 C CA . ALA A 1 276 ? -9.261 -2.423 12.404 1.00 90.56 276 ALA A CA 1
ATOM 2137 C C . ALA A 1 276 ? -8.271 -1.392 12.968 1.00 90.56 276 ALA A C 1
ATOM 2139 O O . ALA A 1 276 ? -7.229 -1.795 13.491 1.00 90.56 276 ALA A O 1
ATOM 2140 N N . LEU A 1 277 ? -8.603 -0.092 12.921 1.00 87.31 277 LEU A N 1
ATOM 2141 C CA . LEU A 1 277 ? -7.777 0.957 13.520 1.00 87.31 277 LEU A CA 1
ATOM 2142 C C . LEU A 1 277 ? -7.716 0.831 15.048 1.00 87.31 277 LEU A C 1
ATOM 2144 O O . LEU A 1 277 ? -6.627 0.896 15.616 1.00 87.31 277 LEU A O 1
ATOM 2148 N N . ASP A 1 278 ? -8.853 0.623 15.713 1.00 87.81 278 ASP A N 1
ATOM 2149 C CA . ASP A 1 278 ? -8.884 0.462 17.172 1.00 87.81 278 ASP A CA 1
ATOM 2150 C C . ASP A 1 278 ? -8.089 -0.775 17.614 1.00 87.81 278 ASP A C 1
ATOM 2152 O O . ASP A 1 278 ? -7.339 -0.720 18.591 1.00 87.81 278 ASP A O 1
ATOM 2156 N N . ILE A 1 279 ? -8.195 -1.874 16.858 1.00 91.69 279 ILE A N 1
ATOM 2157 C CA . ILE A 1 279 ? -7.418 -3.090 17.099 1.00 91.69 279 ILE A CA 1
ATOM 2158 C C . ILE A 1 279 ? -5.921 -2.812 16.943 1.00 91.69 279 ILE A C 1
ATOM 2160 O O . ILE A 1 279 ? -5.168 -3.038 17.885 1.00 91.69 279 ILE A O 1
ATOM 2164 N N . ILE A 1 280 ? -5.463 -2.307 15.790 1.00 89.38 280 ILE A N 1
ATOM 2165 C CA . ILE A 1 280 ? -4.023 -2.099 15.568 1.00 89.38 280 ILE A CA 1
ATOM 2166 C C . ILE A 1 280 ? -3.453 -1.037 16.518 1.00 89.38 280 ILE A C 1
ATOM 2168 O O . ILE A 1 280 ? -2.341 -1.201 17.018 1.00 89.38 280 ILE A O 1
ATOM 2172 N N . GLY A 1 281 ? -4.233 0.002 16.829 1.00 86.19 281 GLY A N 1
ATOM 2173 C CA . GLY A 1 281 ? -3.895 1.030 17.807 1.00 86.19 281 GLY A CA 1
ATOM 2174 C C . GLY A 1 281 ? -3.612 0.448 19.178 1.00 86.19 281 GLY A C 1
ATOM 2175 O O . GLY A 1 281 ? -2.546 0.683 19.754 1.00 86.19 281 GLY A O 1
ATOM 2176 N N . LYS A 1 282 ? -4.526 -0.393 19.667 1.00 87.62 282 LYS A N 1
ATOM 2177 C CA . LYS A 1 282 ? -4.369 -1.035 20.967 1.00 87.62 282 LYS A CA 1
ATOM 2178 C C . LYS A 1 282 ? -3.262 -2.087 20.949 1.00 87.62 282 LYS A C 1
ATOM 2180 O O . LYS A 1 282 ? -2.439 -2.121 21.859 1.00 87.62 282 LYS A O 1
ATOM 2185 N N . SER A 1 283 ? -3.197 -2.918 19.912 1.00 89.31 283 SER A N 1
ATOM 2186 C CA . SER A 1 283 ? -2.241 -4.025 19.829 1.00 89.31 283 SER A CA 1
ATOM 2187 C C . SER A 1 283 ? -0.788 -3.563 19.678 1.00 89.31 283 SER A C 1
ATOM 2189 O O . SER A 1 283 ? 0.104 -4.204 20.233 1.00 89.31 283 SER A O 1
ATOM 2191 N N . VAL A 1 284 ? -0.537 -2.490 18.918 1.00 86.69 284 VAL A N 1
ATOM 2192 C CA . VAL A 1 284 ? 0.824 -2.016 18.598 1.00 86.69 284 VAL A CA 1
ATOM 2193 C C . VAL A 1 284 ? 1.264 -0.880 19.512 1.00 86.69 284 VAL A C 1
ATOM 2195 O O . VAL A 1 284 ? 2.410 -0.869 19.954 1.00 86.69 284 VAL A O 1
ATOM 2198 N N . PHE A 1 285 ? 0.368 0.063 19.803 1.00 83.25 285 PHE A N 1
ATOM 2199 C CA . PHE A 1 285 ? 0.703 1.297 20.515 1.00 83.25 285 PHE A CA 1
ATOM 2200 C C . PHE A 1 285 ? 0.079 1.390 21.910 1.00 83.25 285 PHE A C 1
ATOM 2202 O O . PHE A 1 285 ? 0.301 2.375 22.607 1.00 83.25 285 PHE A O 1
ATOM 2209 N N . ASN A 1 286 ? -0.720 0.394 22.315 1.00 86.44 286 ASN A N 1
ATOM 2210 C CA . ASN A 1 286 ? -1.565 0.454 23.511 1.00 86.44 286 ASN A CA 1
ATOM 2211 C C . ASN A 1 286 ? -2.478 1.698 23.546 1.00 86.44 286 ASN A C 1
ATOM 2213 O O . ASN A 1 286 ? -2.877 2.159 24.616 1.00 86.44 286 ASN A O 1
ATOM 2217 N N . TYR A 1 287 ? -2.830 2.221 22.368 1.00 83.25 287 TYR A N 1
ATOM 2218 C CA . TYR A 1 287 ? -3.600 3.447 22.200 1.00 83.25 287 TYR A CA 1
ATOM 2219 C C . TYR A 1 287 ? -5.029 3.145 21.747 1.00 83.25 287 TYR A C 1
ATOM 2221 O O . TYR A 1 287 ? -5.248 2.352 20.832 1.00 83.25 287 TYR A O 1
ATOM 2229 N N . GLU A 1 288 ? -6.008 3.793 22.373 1.00 83.94 288 GLU A N 1
ATOM 2230 C CA . GLU A 1 288 ? -7.418 3.675 22.000 1.00 83.94 288 GLU A CA 1
ATOM 2231 C C . GLU A 1 288 ? -7.830 4.886 21.166 1.00 83.94 288 GLU A C 1
ATOM 2233 O O . GLU A 1 288 ? -7.925 5.999 21.681 1.00 83.94 288 GLU A O 1
ATOM 2238 N N . PHE A 1 289 ? -8.076 4.667 19.871 1.00 79.88 289 PHE A N 1
ATOM 2239 C CA . PHE A 1 289 ? -8.551 5.722 18.975 1.00 79.88 289 PHE A CA 1
ATOM 2240 C C . PHE A 1 289 ? -10.042 6.030 19.173 1.00 79.88 289 PHE A C 1
ATOM 2242 O O . PHE A 1 289 ? -10.468 7.139 18.858 1.00 79.88 289 PHE A O 1
ATOM 2249 N N . GLY A 1 290 ? -10.826 5.074 19.686 1.00 82.81 290 GLY A N 1
ATOM 2250 C CA . GLY A 1 290 ? -12.271 5.231 19.880 1.00 82.81 290 GLY A CA 1
ATOM 2251 C C . GLY A 1 290 ? -13.038 5.350 18.560 1.00 82.81 290 GLY A C 1
ATOM 2252 O O . GLY A 1 290 ? -14.130 5.916 18.525 1.00 82.81 290 GLY A O 1
ATOM 2253 N N . SER A 1 291 ? -12.469 4.839 17.465 1.00 81.75 291 SER A N 1
ATOM 2254 C CA . SER A 1 291 ? -12.999 5.018 16.111 1.00 81.75 291 SER A CA 1
ATOM 2255 C C . SER A 1 291 ? -14.305 4.261 15.879 1.00 81.75 291 SER A C 1
ATOM 2257 O O . SER A 1 291 ? -15.046 4.559 14.948 1.00 81.75 291 SER A O 1
ATOM 2259 N N . VAL A 1 292 ? -14.604 3.253 16.700 1.00 77.00 292 VAL A N 1
ATOM 2260 C CA . VAL A 1 292 ? -15.847 2.477 16.577 1.00 77.00 292 VAL A CA 1
ATOM 2261 C C . VAL A 1 292 ? -17.077 3.268 17.046 1.00 77.00 292 VAL A C 1
ATOM 2263 O O . VAL A 1 292 ? -18.186 3.028 16.564 1.00 77.00 292 VAL A O 1
ATOM 2266 N N . GLU A 1 293 ? -16.896 4.222 17.963 1.00 71.19 293 GLU A N 1
ATOM 2267 C CA . GLU A 1 293 ? -17.990 5.010 18.549 1.00 71.19 293 GLU A CA 1
ATOM 2268 C C . GLU A 1 293 ? -18.281 6.305 17.767 1.00 71.19 293 GLU A C 1
ATOM 2270 O O . GLU A 1 293 ? -19.394 6.832 17.836 1.00 71.19 293 GLU A O 1
ATOM 2275 N N . GLY A 1 294 ? -17.331 6.788 16.960 1.00 68.75 294 GLY A N 1
ATOM 2276 C CA . GLY A 1 294 ? -17.499 7.954 16.091 1.00 68.75 294 GLY A CA 1
ATOM 2277 C C . GLY A 1 294 ? -16.486 7.979 14.947 1.00 68.75 294 GLY A C 1
ATOM 2278 O O . GLY A 1 294 ? -15.411 7.401 15.062 1.00 68.75 294 GLY A O 1
ATOM 2279 N N . GLU A 1 295 ? -16.822 8.658 13.842 1.00 67.06 295 GLU A N 1
ATOM 2280 C CA . GLU A 1 295 ? -15.904 8.794 12.701 1.00 67.06 295 GLU A CA 1
ATOM 2281 C C . GLU A 1 295 ? -14.572 9.399 13.160 1.00 67.06 295 GLU A C 1
ATOM 2283 O O . GLU A 1 295 ? -14.513 10.559 13.572 1.00 67.06 295 GLU A O 1
ATOM 2288 N N . SER A 1 296 ? -13.496 8.614 13.075 1.00 73.62 296 SER A N 1
ATOM 2289 C CA . SER A 1 296 ? -12.164 9.084 13.434 1.00 73.62 296 SER A CA 1
ATOM 2290 C C . SER A 1 296 ? -11.536 9.844 12.264 1.00 73.62 296 SER A C 1
ATOM 2292 O O . SER A 1 296 ? -11.311 9.260 11.194 1.00 73.62 296 SER A O 1
ATOM 2294 N N . PRO A 1 297 ? -11.153 11.120 12.460 1.00 81.44 297 PRO A N 1
ATOM 2295 C CA . PRO A 1 297 ? -10.378 11.865 11.471 1.00 81.44 297 PRO A CA 1
ATOM 2296 C C . PRO A 1 297 ? -9.083 11.142 11.073 1.00 81.44 297 PRO A C 1
ATOM 2298 O O . PRO A 1 297 ? -8.632 11.274 9.940 1.00 81.44 297 PRO A O 1
ATOM 2301 N N . VAL A 1 298 ? -8.519 10.327 11.975 1.00 80.56 298 VAL A N 1
ATOM 2302 C CA . VAL A 1 298 ? -7.301 9.537 11.742 1.00 80.56 298 VAL A CA 1
ATOM 2303 C C . VAL A 1 298 ? -7.550 8.403 10.741 1.00 80.56 298 VAL A C 1
ATOM 2305 O O . VAL A 1 298 ? -6.737 8.219 9.837 1.00 80.56 298 VAL A O 1
ATOM 2308 N N . VAL A 1 299 ? -8.677 7.679 10.836 1.00 77.31 299 VAL A N 1
ATOM 2309 C CA . VAL A 1 299 ? -9.045 6.643 9.842 1.00 77.31 299 VAL A CA 1
ATOM 2310 C C . VAL A 1 299 ? -9.217 7.273 8.470 1.00 77.31 299 VAL A C 1
ATOM 2312 O O . VAL A 1 299 ? -8.668 6.787 7.481 1.00 77.31 299 VAL A O 1
ATOM 2315 N N . LYS A 1 300 ? -9.966 8.377 8.408 1.00 81.69 300 LYS A N 1
ATOM 2316 C CA . LYS A 1 300 ? -10.244 9.066 7.149 1.00 81.69 300 LYS A CA 1
ATOM 2317 C C . LYS A 1 300 ? -8.957 9.571 6.497 1.00 81.69 300 LYS A C 1
ATOM 2319 O O . LYS A 1 300 ? -8.760 9.326 5.308 1.00 81.69 300 LYS A O 1
ATOM 2324 N N . ALA A 1 301 ? -8.070 10.184 7.280 1.00 85.81 301 ALA A N 1
ATOM 2325 C CA . ALA A 1 301 ? -6.756 10.619 6.823 1.00 85.81 301 ALA A CA 1
ATOM 2326 C C . ALA A 1 301 ? -5.904 9.443 6.324 1.00 85.81 301 ALA A C 1
ATOM 2328 O O . ALA A 1 301 ? -5.326 9.533 5.247 1.00 85.81 301 ALA A O 1
ATOM 2329 N N . ALA A 1 302 ? -5.880 8.310 7.038 1.00 81.69 302 ALA A N 1
ATOM 2330 C CA . ALA A 1 302 ? -5.146 7.118 6.608 1.00 81.69 302 ALA A CA 1
ATOM 2331 C C . ALA A 1 302 ? -5.647 6.578 5.257 1.00 81.69 302 ALA A C 1
ATOM 2333 O O . ALA A 1 302 ? -4.845 6.332 4.357 1.00 81.69 302 ALA A O 1
ATOM 2334 N N . ILE A 1 303 ? -6.967 6.436 5.084 1.00 80.38 303 ILE A N 1
ATOM 2335 C CA . ILE A 1 303 ? -7.568 5.957 3.828 1.00 80.38 303 ILE A CA 1
ATOM 2336 C C . ILE A 1 303 ? -7.286 6.935 2.680 1.00 80.38 303 ILE A C 1
ATOM 2338 O O . ILE A 1 303 ? -6.931 6.512 1.580 1.00 80.38 303 ILE A O 1
ATOM 2342 N N . GLN A 1 304 ? -7.433 8.241 2.917 1.00 85.19 304 GLN A N 1
ATOM 2343 C CA . GLN A 1 304 ? -7.160 9.263 1.905 1.00 85.19 304 GLN A CA 1
ATOM 2344 C C . GLN A 1 304 ? -5.683 9.277 1.494 1.00 85.19 304 GLN A C 1
ATOM 2346 O O . GLN A 1 304 ? -5.392 9.301 0.297 1.00 85.19 304 GLN A O 1
ATOM 2351 N N . SER A 1 305 ? -4.760 9.173 2.454 1.00 86.81 305 SER A N 1
ATOM 2352 C CA . SER A 1 305 ? -3.328 9.060 2.169 1.00 86.81 305 SER A CA 1
ATOM 2353 C C . SER A 1 305 ? -3.001 7.809 1.351 1.00 86.81 305 SER A C 1
ATOM 2355 O O . SER A 1 305 ? -2.229 7.895 0.400 1.00 86.81 305 SER A O 1
ATOM 2357 N N . LEU A 1 306 ? -3.620 6.659 1.644 1.00 81.81 306 LEU A N 1
ATOM 2358 C CA . LEU A 1 306 ? -3.422 5.431 0.860 1.00 81.81 306 LEU A CA 1
ATOM 2359 C C . LEU A 1 306 ? -3.929 5.561 -0.584 1.00 81.81 306 LEU A C 1
ATOM 2361 O O . LEU A 1 306 ? -3.240 5.148 -1.514 1.00 81.81 306 LEU A O 1
ATOM 2365 N N . ARG A 1 307 ? -5.084 6.198 -0.803 1.00 81.50 307 ARG A N 1
ATOM 2366 C CA . ARG A 1 307 ? -5.592 6.465 -2.164 1.00 81.50 307 ARG A CA 1
ATOM 2367 C C . ARG A 1 307 ? -4.668 7.385 -2.961 1.00 81.50 307 ARG A C 1
ATOM 2369 O O . ARG A 1 307 ? -4.566 7.268 -4.182 1.00 81.50 307 ARG A O 1
ATOM 2376 N N . GLU A 1 308 ? -4.007 8.323 -2.289 1.00 84.56 308 GLU A N 1
ATOM 2377 C CA . GLU A 1 308 ? -2.999 9.169 -2.926 1.00 84.56 308 GLU A CA 1
ATOM 2378 C C . GLU A 1 308 ? -1.760 8.370 -3.334 1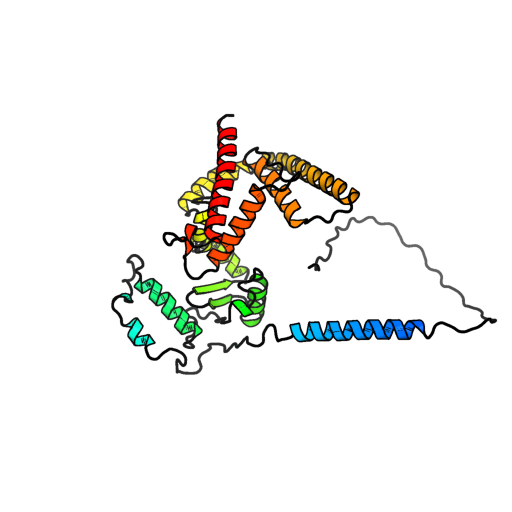.00 84.56 308 GLU A C 1
ATOM 2380 O O . GLU A 1 308 ? -1.305 8.499 -4.467 1.00 84.56 308 GLU A O 1
ATOM 2385 N N . VAL A 1 309 ? -1.265 7.485 -2.467 1.00 82.38 309 VAL A N 1
ATOM 2386 C CA . VAL A 1 309 ? -0.158 6.563 -2.782 1.00 82.38 309 VAL A CA 1
ATOM 2387 C C . VAL A 1 309 ? -0.467 5.728 -4.017 1.00 82.38 309 VAL A C 1
ATOM 2389 O O . VAL A 1 309 ? 0.347 5.658 -4.934 1.00 82.38 309 VAL A O 1
ATOM 2392 N N . GLU A 1 310 ? -1.652 5.126 -4.083 1.00 77.25 310 GLU A N 1
ATOM 2393 C CA . GLU A 1 310 ? -2.061 4.326 -5.242 1.00 77.25 310 GLU A CA 1
ATOM 2394 C C . GLU A 1 310 ? -2.029 5.148 -6.536 1.00 77.25 310 GLU A C 1
ATOM 2396 O O . GLU A 1 310 ? -1.501 4.705 -7.558 1.00 77.25 310 GLU A O 1
ATOM 2401 N N . HIS A 1 311 ? -2.514 6.387 -6.484 1.00 78.56 311 HIS A N 1
ATOM 2402 C CA . HIS A 1 311 ? -2.497 7.277 -7.638 1.00 78.56 311 HIS A CA 1
ATOM 2403 C C . HIS A 1 311 ? -1.083 7.702 -8.051 1.00 78.56 311 HIS A C 1
ATOM 2405 O O . HIS A 1 311 ? -0.757 7.715 -9.242 1.00 78.56 311 HIS A O 1
ATOM 2411 N N . ARG A 1 312 ? -0.215 8.008 -7.082 1.00 81.06 312 ARG A N 1
ATOM 2412 C CA . ARG A 1 312 ? 1.198 8.320 -7.332 1.00 81.06 312 ARG A CA 1
ATOM 2413 C C . ARG A 1 312 ? 1.918 7.146 -7.992 1.00 81.06 312 ARG A C 1
ATOM 2415 O O . ARG A 1 312 ? 2.661 7.354 -8.947 1.00 81.06 312 ARG A O 1
ATOM 2422 N N . ALA A 1 313 ? 1.634 5.914 -7.566 1.00 74.81 313 ALA A N 1
ATOM 2423 C CA . ALA A 1 313 ? 2.204 4.706 -8.166 1.00 74.81 313 ALA A CA 1
ATOM 2424 C C . ALA A 1 313 ? 1.817 4.528 -9.642 1.00 74.81 313 ALA A C 1
ATOM 2426 O O . ALA A 1 313 ? 2.632 4.073 -10.448 1.00 74.81 313 ALA A O 1
ATOM 2427 N N . GLN A 1 314 ? 0.605 4.939 -10.013 1.00 69.06 314 GLN A N 1
ATOM 2428 C CA . GLN A 1 314 ? 0.109 4.870 -11.388 1.00 69.06 314 GLN A CA 1
ATOM 2429 C C . GLN A 1 314 ? 0.540 6.059 -12.257 1.00 69.06 314 GLN A C 1
ATOM 2431 O O . GLN A 1 314 ? 0.480 5.984 -13.486 1.00 69.06 314 GLN A O 1
ATOM 2436 N N . THR A 1 315 ? 1.003 7.155 -11.654 1.00 73.38 315 THR A N 1
ATOM 2437 C CA . THR A 1 315 ? 1.375 8.350 -12.411 1.00 73.38 315 THR A CA 1
ATOM 2438 C C . THR A 1 315 ? 2.750 8.166 -13.077 1.00 73.38 315 THR A C 1
ATOM 2440 O O . THR A 1 315 ? 3.714 7.716 -12.443 1.00 73.38 315 THR A O 1
ATOM 2443 N N . PRO A 1 316 ? 2.898 8.486 -14.378 1.00 64.75 316 PRO A N 1
ATOM 2444 C CA . PRO A 1 316 ? 4.156 8.262 -15.088 1.00 64.75 316 PRO A CA 1
ATOM 2445 C C . PRO A 1 316 ? 5.307 9.157 -14.604 1.00 64.75 316 PRO A C 1
ATOM 2447 O O . PRO A 1 316 ? 6.459 8.740 -14.692 1.00 64.75 316 PRO A O 1
ATOM 2450 N N . PHE A 1 317 ? 5.014 10.332 -14.044 1.00 70.00 317 PHE A N 1
ATOM 2451 C CA . PHE A 1 317 ? 5.995 11.315 -13.581 1.00 70.00 317 PHE A CA 1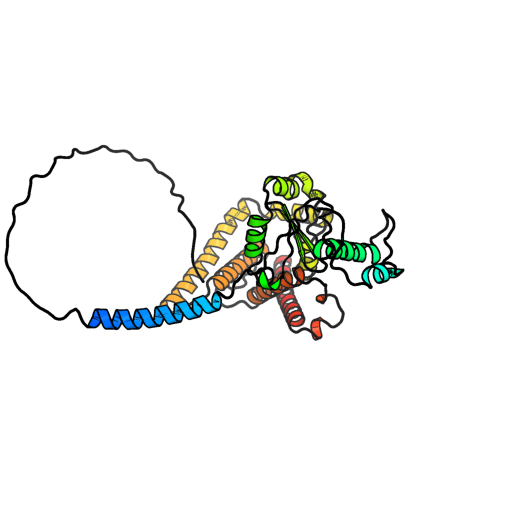
ATOM 2452 C C . PHE A 1 317 ? 5.812 11.636 -12.088 1.00 70.00 317 PHE A C 1
ATOM 2454 O O . PHE A 1 317 ? 4.687 11.745 -11.605 1.00 70.00 317 PHE A O 1
ATOM 2461 N N . GLN A 1 318 ? 6.922 11.812 -11.361 1.00 74.69 318 GLN A N 1
ATOM 2462 C CA . GLN A 1 318 ? 6.943 12.117 -9.920 1.00 74.69 318 GLN A CA 1
ATOM 2463 C C . GLN A 1 318 ? 6.642 13.604 -9.650 1.00 74.69 318 GLN A C 1
ATOM 2465 O O . GLN A 1 318 ? 7.472 14.329 -9.105 1.00 74.69 318 GLN A O 1
ATOM 2470 N N . TYR A 1 319 ? 5.468 14.092 -10.060 1.00 79.00 319 TYR A N 1
ATOM 2471 C CA . TYR A 1 319 ? 5.133 15.518 -9.931 1.00 79.00 319 TYR A CA 1
ATOM 2472 C C . TYR A 1 319 ? 5.120 16.012 -8.490 1.00 79.00 319 TYR A C 1
ATOM 2474 O O . TYR A 1 319 ? 5.473 17.156 -8.246 1.00 79.00 319 TYR A O 1
ATOM 2482 N N . TRP A 1 320 ? 4.767 15.157 -7.534 1.00 80.69 320 TRP A N 1
ATOM 2483 C CA . TRP A 1 320 ? 4.729 15.498 -6.111 1.00 80.69 320 TRP A CA 1
ATOM 2484 C C . TRP A 1 320 ? 6.107 15.831 -5.519 1.00 80.69 320 TRP A C 1
ATOM 2486 O O . TRP A 1 320 ? 6.176 16.383 -4.430 1.00 80.69 320 TRP A O 1
ATOM 2496 N N . LYS A 1 321 ? 7.208 15.540 -6.226 1.00 79.12 321 LYS A N 1
ATOM 2497 C CA . LYS A 1 321 ? 8.564 15.940 -5.815 1.00 79.12 321 LYS A CA 1
ATOM 2498 C C . LYS A 1 321 ? 8.991 17.307 -6.356 1.00 79.12 321 LYS A C 1
ATOM 2500 O O . LYS A 1 321 ? 10.070 17.786 -6.013 1.00 79.12 321 LYS A O 1
ATOM 2505 N N . LEU A 1 322 ? 8.198 17.927 -7.233 1.00 82.50 322 LEU A N 1
ATOM 2506 C CA . LEU A 1 322 ? 8.519 19.242 -7.786 1.00 82.50 322 LEU A CA 1
ATOM 2507 C C . LEU A 1 322 ? 8.230 20.346 -6.752 1.00 82.50 322 LEU A C 1
ATOM 2509 O O . LEU A 1 322 ? 7.260 20.245 -5.995 1.00 82.50 322 LEU A O 1
ATOM 2513 N N . PRO A 1 323 ? 9.034 21.426 -6.716 1.00 78.56 323 PRO A N 1
ATOM 2514 C CA . PRO A 1 323 ? 8.816 22.513 -5.769 1.00 78.56 323 PRO A CA 1
ATOM 2515 C C . PRO A 1 323 ? 7.456 23.186 -6.011 1.00 78.56 323 PRO A C 1
ATOM 2517 O O . PRO A 1 323 ? 7.049 23.370 -7.156 1.00 78.56 323 PRO A O 1
ATOM 2520 N N . LEU A 1 324 ? 6.787 23.599 -4.926 1.00 79.19 324 LEU A N 1
ATOM 2521 C CA . LEU A 1 324 ? 5.490 24.306 -4.907 1.00 79.19 324 LEU A CA 1
ATOM 2522 C C . LEU A 1 324 ? 4.252 23.474 -5.289 1.00 79.19 324 LEU A C 1
ATOM 2524 O O . LEU A 1 324 ? 3.141 24.010 -5.274 1.00 79.19 324 LEU A O 1
ATOM 2528 N N . MET A 1 325 ? 4.392 22.176 -5.569 1.00 78.75 325 MET A N 1
ATOM 2529 C CA . MET A 1 325 ? 3.244 21.343 -5.948 1.00 78.75 325 MET A CA 1
ATOM 2530 C C . MET A 1 325 ? 2.248 21.116 -4.807 1.00 78.75 325 MET A C 1
ATOM 2532 O O . MET A 1 325 ? 1.055 20.999 -5.079 1.00 78.75 325 MET A O 1
ATOM 2536 N N . ASP A 1 326 ? 2.703 21.175 -3.554 1.00 73.69 326 ASP A N 1
ATOM 2537 C CA . ASP A 1 326 ? 1.849 21.098 -2.358 1.00 73.69 326 ASP A CA 1
ATOM 2538 C C . ASP A 1 326 ? 0.928 22.317 -2.197 1.00 73.69 326 ASP A C 1
ATOM 2540 O O . ASP A 1 326 ? -0.093 22.249 -1.520 1.00 73.69 326 ASP A O 1
ATOM 2544 N N . VAL A 1 327 ? 1.276 23.445 -2.827 1.00 77.56 327 VAL A N 1
ATOM 2545 C CA . VAL A 1 327 ? 0.467 24.674 -2.817 1.00 77.56 327 VAL A CA 1
ATOM 2546 C C . VAL A 1 327 ? -0.410 24.759 -4.064 1.00 77.56 327 VAL A C 1
ATOM 2548 O O . VAL A 1 327 ? -1.530 25.263 -4.001 1.00 77.56 327 VAL A O 1
ATOM 2551 N N . LEU A 1 328 ? 0.097 24.273 -5.200 1.00 80.75 328 LEU A N 1
ATOM 2552 C CA . LEU A 1 328 ? -0.576 24.359 -6.494 1.00 80.75 328 LEU A CA 1
ATOM 2553 C C . LEU A 1 328 ? -1.677 23.301 -6.666 1.00 80.75 328 LEU A C 1
ATOM 2555 O O . LEU A 1 328 ? -2.685 23.566 -7.317 1.00 80.75 328 LEU A O 1
ATOM 2559 N N . ILE A 1 329 ? -1.481 22.102 -6.107 1.00 83.88 329 ILE A N 1
ATOM 2560 C CA . ILE A 1 329 ? -2.414 20.979 -6.226 1.00 83.88 329 ILE A CA 1
ATOM 2561 C C . ILE A 1 329 ? -3.093 20.732 -4.880 1.00 83.88 329 ILE A C 1
ATOM 2563 O O . ILE A 1 329 ? -2.463 20.285 -3.923 1.00 83.88 329 ILE A O 1
ATOM 2567 N N . GLU A 1 330 ? -4.413 20.926 -4.843 1.00 85.81 330 GLU A N 1
ATOM 2568 C CA . GLU A 1 330 ? -5.261 20.696 -3.662 1.00 85.81 330 GLU A CA 1
ATOM 2569 C C . GLU A 1 330 ? -5.063 19.297 -3.062 1.00 85.81 330 GLU A C 1
ATOM 2571 O O . GLU A 1 330 ? -4.873 19.149 -1.861 1.00 85.81 330 GLU A O 1
ATOM 2576 N N . ARG A 1 331 ? -4.969 18.275 -3.913 1.00 83.00 331 ARG A N 1
ATOM 2577 C CA . ARG A 1 331 ? -4.740 16.885 -3.508 1.00 83.00 331 ARG A CA 1
ATOM 2578 C C . ARG A 1 331 ? -3.421 16.662 -2.751 1.00 83.00 331 ARG A C 1
ATOM 2580 O O . ARG A 1 331 ? -3.373 15.841 -1.839 1.00 83.00 331 ARG A O 1
ATOM 2587 N N . GLN A 1 332 ? -2.356 17.389 -3.107 1.00 85.12 332 GLN A N 1
ATOM 2588 C CA . GLN A 1 332 ? -1.069 17.296 -2.402 1.00 85.12 332 GLN A CA 1
ATOM 2589 C C . GLN A 1 332 ? -1.112 18.010 -1.051 1.00 85.12 332 GLN A C 1
ATOM 2591 O O . GLN A 1 332 ? -0.550 17.526 -0.064 1.00 85.12 332 GLN A O 1
ATOM 2596 N N . ARG A 1 333 ? -1.851 19.120 -0.981 1.00 86.44 333 ARG A N 1
ATOM 2597 C CA . ARG A 1 333 ? -2.136 19.803 0.278 1.00 86.44 333 ARG A CA 1
ATOM 2598 C C . ARG A 1 333 ? -2.912 18.905 1.239 1.00 86.44 333 ARG A C 1
ATOM 2600 O O . ARG A 1 333 ? -2.475 18.716 2.368 1.00 86.44 333 ARG A O 1
ATOM 2607 N N . GLU A 1 334 ? -4.001 18.295 0.768 1.00 87.88 334 GLU A N 1
ATOM 2608 C CA . GLU A 1 334 ? -4.802 17.348 1.556 1.00 87.88 334 GLU A CA 1
ATOM 2609 C C . GLU A 1 334 ? -3.956 16.175 2.062 1.00 87.88 334 GLU A C 1
ATOM 2611 O O . GLU A 1 334 ? -4.048 15.794 3.228 1.00 87.88 334 GLU A O 1
ATOM 2616 N N . PHE A 1 335 ? -3.091 15.619 1.209 1.00 88.38 335 PHE A N 1
ATOM 2617 C CA . PHE A 1 335 ? -2.162 14.568 1.612 1.00 88.38 335 PHE A CA 1
ATOM 2618 C C . PHE A 1 335 ? -1.208 15.032 2.722 1.00 88.38 335 PHE A C 1
ATOM 2620 O O . PHE A 1 335 ? -1.003 14.314 3.701 1.00 88.38 335 PHE A O 1
ATOM 2627 N N . THR A 1 336 ? -0.648 16.235 2.594 1.00 87.69 336 THR A N 1
ATOM 2628 C CA . THR A 1 336 ? 0.270 16.807 3.588 1.00 87.69 336 THR A CA 1
ATOM 2629 C C . THR A 1 336 ? -0.427 17.021 4.931 1.00 87.69 336 THR A C 1
ATOM 2631 O O . THR A 1 336 ? 0.104 16.617 5.967 1.00 87.69 336 THR A O 1
ATOM 2634 N N . ASP A 1 337 ? -1.639 17.579 4.920 1.00 90.31 337 ASP A N 1
ATOM 2635 C CA . ASP A 1 337 ? -2.447 17.804 6.123 1.00 90.31 337 ASP A CA 1
ATOM 2636 C C . ASP A 1 337 ? -2.809 16.468 6.805 1.00 90.31 337 ASP A C 1
ATOM 2638 O O . ASP A 1 337 ? -2.661 16.310 8.023 1.00 90.31 337 ASP A O 1
ATOM 2642 N N . ASN A 1 338 ? -3.190 15.455 6.018 1.00 90.25 338 ASN A N 1
ATOM 2643 C CA . ASN A 1 338 ? -3.466 14.104 6.509 1.00 90.25 338 ASN A CA 1
ATOM 2644 C C . ASN A 1 338 ? -2.225 13.449 7.135 1.00 90.25 338 ASN A C 1
ATOM 2646 O O . ASN A 1 338 ? -2.312 12.856 8.212 1.00 90.25 338 ASN A O 1
ATOM 2650 N N . MET A 1 339 ? -1.054 13.586 6.509 1.00 89.38 339 MET A N 1
ATOM 2651 C CA . MET A 1 339 ? 0.202 13.068 7.056 1.00 89.38 339 MET A CA 1
ATOM 2652 C C . MET A 1 339 ? 0.607 13.762 8.358 1.00 89.38 339 MET A C 1
ATOM 2654 O O . MET A 1 339 ? 1.103 13.100 9.272 1.00 89.38 339 MET A O 1
ATOM 2658 N N . GLN A 1 340 ? 0.367 15.068 8.490 1.00 90.31 340 GLN A N 1
ATOM 2659 C CA . GLN A 1 340 ? 0.594 15.783 9.749 1.00 90.31 340 GLN A CA 1
ATOM 2660 C C . GLN A 1 340 ? -0.314 15.260 10.867 1.00 90.31 340 GLN A C 1
ATOM 2662 O O . GLN A 1 340 ? 0.162 15.036 11.982 1.00 90.31 340 GLN A O 1
ATOM 2667 N N . LEU A 1 341 ? -1.592 15.000 10.572 1.00 89.50 341 LEU A N 1
ATOM 2668 C CA . LEU A 1 341 ? -2.525 14.419 11.538 1.00 89.50 341 LEU A CA 1
ATOM 2669 C C . LEU A 1 341 ? -2.083 13.017 11.988 1.00 89.50 341 LEU A C 1
ATOM 2671 O O . LEU A 1 341 ? -2.060 12.736 13.189 1.00 89.50 341 LEU A O 1
ATOM 2675 N N . LEU A 1 342 ? -1.696 12.155 11.042 1.00 86.62 342 LEU A N 1
ATOM 2676 C CA . LEU A 1 342 ? -1.230 10.791 11.318 1.00 86.62 342 LEU A CA 1
ATOM 2677 C C . LEU A 1 342 ? 0.043 10.789 12.172 1.00 86.62 342 LEU A C 1
ATOM 2679 O O . LEU A 1 342 ? 0.100 10.106 13.195 1.00 86.62 342 LEU A O 1
ATOM 2683 N N . ASN A 1 343 ? 1.037 11.596 11.798 1.00 87.44 343 ASN A N 1
ATOM 2684 C CA . ASN A 1 343 ? 2.280 11.728 12.559 1.00 87.44 343 ASN A CA 1
ATOM 2685 C C . ASN A 1 343 ? 2.035 12.327 13.948 1.00 87.44 343 ASN A C 1
ATOM 2687 O O . ASN A 1 343 ? 2.626 11.876 14.925 1.00 87.44 343 ASN A O 1
ATOM 2691 N N . GLY A 1 344 ? 1.123 13.295 14.067 1.00 88.69 344 GLY A N 1
ATOM 2692 C CA . GLY A 1 344 ? 0.719 13.852 15.356 1.00 88.69 344 GLY A CA 1
ATOM 2693 C C . GLY A 1 344 ? 0.082 12.808 16.276 1.00 88.69 344 GLY A C 1
ATOM 2694 O O . GLY A 1 344 ? 0.386 12.774 17.468 1.00 88.69 344 GLY A O 1
ATOM 2695 N N . ALA A 1 345 ? -0.767 11.928 15.739 1.00 83.62 345 ALA A N 1
ATOM 2696 C CA . ALA A 1 345 ? -1.353 10.825 16.498 1.00 83.62 345 ALA A CA 1
ATOM 2697 C C . ALA A 1 345 ? -0.295 9.789 16.918 1.00 83.62 345 ALA A C 1
ATOM 2699 O O . ALA A 1 345 ? -0.261 9.383 18.080 1.00 83.62 345 ALA A O 1
ATOM 2700 N N . LEU A 1 346 ? 0.608 9.412 16.007 1.00 83.06 346 LEU A N 1
ATOM 2701 C CA . LEU A 1 346 ? 1.713 8.490 16.286 1.00 83.06 346 LEU A CA 1
ATOM 2702 C C . LEU A 1 346 ? 2.671 9.031 17.351 1.00 83.06 346 LEU A C 1
ATOM 2704 O O . LEU A 1 346 ? 3.031 8.299 18.267 1.00 83.06 346 LEU A O 1
ATOM 2708 N N . ASN A 1 347 ? 3.044 10.309 17.280 1.00 86.25 347 ASN A N 1
ATOM 2709 C CA . ASN A 1 347 ? 3.934 10.923 18.265 1.00 86.25 347 ASN A CA 1
ATOM 2710 C C . ASN A 1 347 ? 3.320 10.895 19.668 1.00 86.25 347 ASN A C 1
ATOM 2712 O O . ASN A 1 347 ? 3.999 10.507 20.612 1.00 86.25 347 ASN A O 1
ATOM 2716 N N . LYS A 1 348 ? 2.017 11.184 19.796 1.00 84.25 348 LYS A N 1
ATOM 2717 C CA . LYS A 1 348 ? 1.300 11.044 21.075 1.00 84.25 348 LYS A CA 1
ATOM 2718 C C . LYS A 1 348 ? 1.345 9.613 21.608 1.00 84.25 348 LYS A C 1
ATOM 2720 O O . LYS A 1 348 ? 1.551 9.411 22.801 1.00 84.25 348 LYS A O 1
ATOM 2725 N N . CYS A 1 349 ? 1.172 8.625 20.731 1.00 79.62 349 CYS A N 1
ATOM 2726 C CA . CYS A 1 349 ? 1.265 7.215 21.105 1.00 79.62 349 CYS A CA 1
ATOM 2727 C C . CYS A 1 349 ? 2.669 6.852 21.611 1.00 79.62 349 CYS A C 1
ATOM 2729 O O . CYS A 1 349 ? 2.809 6.177 22.627 1.00 79.62 349 CYS A O 1
ATOM 2731 N N . ILE A 1 350 ? 3.711 7.314 20.912 1.00 81.44 350 ILE A N 1
ATOM 2732 C CA . ILE A 1 350 ? 5.110 7.061 21.274 1.00 81.44 350 ILE A CA 1
ATOM 2733 C C . ILE A 1 350 ? 5.449 7.727 22.610 1.00 81.44 350 ILE A C 1
ATOM 2735 O O . ILE A 1 350 ? 6.051 7.088 23.467 1.00 81.44 350 ILE A O 1
ATOM 2739 N N . GLU A 1 351 ? 5.041 8.980 22.816 1.00 84.44 351 GLU A N 1
ATOM 2740 C CA . GLU A 1 351 ? 5.246 9.697 24.079 1.00 84.44 351 GLU A CA 1
ATOM 2741 C C . GLU A 1 351 ? 4.603 8.952 25.254 1.00 84.44 351 GLU A C 1
ATOM 2743 O O . GLU A 1 351 ? 5.257 8.718 26.269 1.00 84.44 351 GLU A O 1
ATOM 2748 N N . GLN A 1 352 ? 3.357 8.496 25.103 1.00 79.50 352 GLN A N 1
ATOM 2749 C CA . GLN A 1 352 ? 2.673 7.723 26.143 1.00 79.50 352 GLN A CA 1
ATOM 2750 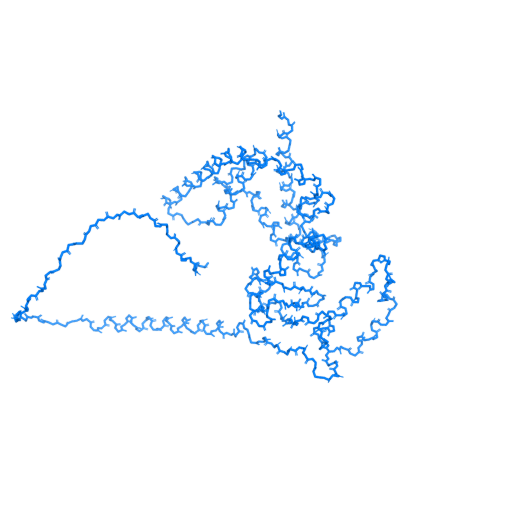C C . GLN A 1 352 ? 3.349 6.377 26.424 1.00 79.50 352 GLN A C 1
ATOM 2752 O O . GLN A 1 352 ? 3.443 5.975 27.584 1.00 79.50 352 GLN A O 1
ATOM 2757 N N . ALA A 1 353 ? 3.835 5.693 25.387 1.00 72.19 353 ALA A N 1
ATOM 2758 C CA . ALA A 1 353 ? 4.505 4.405 25.527 1.00 72.19 353 ALA A CA 1
ATOM 2759 C C . ALA A 1 353 ? 5.909 4.518 26.148 1.00 72.19 353 ALA A C 1
ATOM 2761 O O . ALA A 1 353 ? 6.315 3.615 26.868 1.00 72.19 353 ALA A O 1
ATOM 2762 N N . CYS A 1 354 ? 6.643 5.606 25.888 1.00 67.12 354 CYS A N 1
ATOM 2763 C CA . CYS A 1 354 ? 7.985 5.844 26.435 1.00 67.12 354 CYS A CA 1
ATOM 2764 C C . CYS A 1 354 ? 7.977 6.424 27.860 1.00 67.12 354 CYS A C 1
ATOM 2766 O O . CYS A 1 354 ? 8.993 6.351 28.549 1.00 67.12 354 CYS A O 1
ATOM 2768 N N . CYS A 1 355 ? 6.873 7.044 28.289 1.00 56.72 355 CYS A N 1
ATOM 2769 C CA . CYS A 1 355 ? 6.714 7.568 29.649 1.00 56.72 355 CYS A CA 1
ATOM 2770 C C . CYS A 1 355 ? 6.237 6.520 30.674 1.00 56.72 355 CYS A C 1
ATOM 2772 O O . CYS A 1 355 ? 6.183 6.842 31.863 1.00 56.72 355 CYS A O 1
ATOM 2774 N N . CYS A 1 356 ? 5.895 5.307 30.232 1.00 43.41 356 CYS A N 1
ATOM 2775 C CA . CYS A 1 356 ? 5.598 4.152 31.084 1.00 43.41 356 CYS A CA 1
ATOM 2776 C C . CYS A 1 356 ? 6.827 3.245 31.185 1.00 43.41 356 CYS A C 1
ATOM 2778 O O . CYS A 1 356 ? 7.030 2.666 32.277 1.00 43.41 356 CYS A O 1
#

Radius of gyration: 30.83 Å; chains: 1; bounding box: 98×75×73 Å